Protein AF-A0A2M8G5K2-F1 (afdb_monomer_lite)

Organism: NCBI:txid1975076

Sequence (299 aa):
MSEFIKLIREKIAAITQNEPQFSQSRLPAAAQAGKIITTPSHEKPAFDSLACPACHSPQFVKRGFRQKQQERIQLYQCTACGKTFTQNVLTSGKHYPLEVILDALSLYNLGYSPSQTCSLLKERAEKIKMTLKPATLAKWVKEFEPICRFSRYREFAGRKYTPSEMVVTATLAHRQLFRFRFHRAKCRLIMWEDVRHYRFDPLREFLELVPSECPHQYFSARSGQAEGLRASEAPLTFSRTQMVVRGKQNFANLLCTFVLQSVAERKLRHEALQKFMLYNDSVTIATEVPVYITRDDLL

Secondary structure (DSSP, 8-state):
-HHHHHHHHHHHHHHHTT---------PPPPPP------------S-TT---TTT--S-EEEEEEEEPSS-EEEEEEETTT--EEES-STTTT-SS-HHHHHHHHHHHHTT--HHHHHHHHHHHTTTS-----HHHHHHHHHHHTTT-TTHHHHHHHHTT--TTTSEEEEEEEESEEEEEEEEHHHHHHHHHH-GGGGGGHHHHHHHHHHHHH--GGGTS--TTS-----TTTS---S--TT--------HHHHHHHHHHTT--SGGGHHHHHHHHHHHHSSS--EES------STT--

Radius of gyration: 22.86 Å; chains: 1; bounding box: 59×54×61 Å

Structure (mmCIF, N/CA/C/O backbone):
data_AF-A0A2M8G5K2-F1
#
_entry.id   AF-A0A2M8G5K2-F1
#
loop_
_atom_site.group_PDB
_atom_site.id
_atom_site.type_symbol
_atom_site.label_atom_id
_atom_site.label_alt_id
_atom_site.label_comp_id
_atom_site.label_asym_id
_atom_site.label_entity_id
_atom_site.label_seq_id
_atom_site.pdbx_PDB_ins_code
_atom_site.Cartn_x
_atom_site.Cartn_y
_atom_site.Cartn_z
_atom_site.occupancy
_atom_site.B_iso_or_equiv
_atom_site.auth_seq_id
_atom_site.auth_comp_id
_atom_site.auth_asym_id
_atom_site.auth_atom_id
_atom_site.pdbx_PDB_model_num
ATOM 1 N N . MET A 1 1 ? 29.394 12.189 -3.101 1.00 47.78 1 MET A N 1
ATOM 2 C CA . MET A 1 1 ? 28.411 11.087 -3.273 1.00 47.78 1 MET A CA 1
ATOM 3 C C . MET A 1 1 ? 28.740 9.854 -2.423 1.00 47.78 1 MET A C 1
ATOM 5 O O . MET A 1 1 ? 27.808 9.279 -1.874 1.00 47.78 1 MET A O 1
ATOM 9 N N . SER A 1 2 ? 30.013 9.455 -2.264 1.00 52.56 2 SER A N 1
ATOM 10 C CA . SER A 1 2 ? 30.385 8.242 -1.506 1.00 52.56 2 SER A CA 1
ATOM 11 C C . SER A 1 2 ? 30.175 8.348 0.012 1.00 52.56 2 SER A C 1
ATOM 13 O O . SER A 1 2 ? 29.697 7.388 0.610 1.00 52.56 2 SER A O 1
ATOM 15 N N . GLU A 1 3 ? 30.422 9.507 0.635 1.00 45.41 3 GLU A N 1
ATOM 16 C CA . GLU A 1 3 ? 30.187 9.685 2.082 1.00 45.41 3 GLU A CA 1
ATOM 17 C C . GLU A 1 3 ? 28.707 9.608 2.470 1.00 45.41 3 GLU A C 1
ATOM 19 O O . GLU A 1 3 ? 28.357 9.043 3.502 1.00 45.41 3 GLU A O 1
ATOM 24 N N . PHE A 1 4 ? 27.814 10.096 1.606 1.00 41.72 4 PHE A N 1
ATOM 25 C CA . PHE A 1 4 ? 26.371 10.022 1.837 1.00 41.72 4 PHE A CA 1
ATOM 26 C C . PHE A 1 4 ? 25.851 8.578 1.770 1.00 41.72 4 PHE A C 1
ATOM 28 O O . PHE A 1 4 ? 25.025 8.175 2.584 1.00 41.72 4 PHE A O 1
ATOM 35 N N . ILE A 1 5 ? 26.374 7.774 0.836 1.00 46.81 5 ILE A N 1
ATOM 36 C CA . ILE A 1 5 ? 26.054 6.342 0.722 1.00 46.81 5 ILE A CA 1
ATOM 37 C C . ILE A 1 5 ? 26.605 5.572 1.930 1.00 46.81 5 ILE A C 1
ATOM 39 O O . ILE A 1 5 ? 25.923 4.694 2.459 1.00 46.81 5 ILE A O 1
ATOM 43 N N . LYS A 1 6 ? 27.803 5.929 2.408 1.00 50.72 6 LYS A N 1
ATOM 44 C CA . LYS A 1 6 ? 28.407 5.342 3.610 1.00 50.72 6 LYS A CA 1
ATOM 45 C C . LYS A 1 6 ? 27.563 5.624 4.860 1.00 50.72 6 LYS A C 1
ATOM 47 O O . LYS A 1 6 ? 27.210 4.687 5.570 1.00 50.72 6 LYS A O 1
ATOM 52 N N . LEU A 1 7 ? 27.120 6.870 5.038 1.00 47.88 7 LEU A N 1
ATOM 53 C CA . LEU A 1 7 ? 26.249 7.281 6.144 1.00 47.88 7 LEU A CA 1
ATOM 54 C C . LEU A 1 7 ? 24.882 6.572 6.124 1.00 47.88 7 LEU A C 1
ATOM 56 O O . LEU A 1 7 ? 24.347 6.219 7.174 1.00 47.88 7 LEU A O 1
ATOM 60 N N . ILE A 1 8 ? 24.310 6.341 4.936 1.00 45.41 8 ILE A N 1
ATOM 61 C CA . ILE A 1 8 ? 23.065 5.571 4.785 1.00 45.41 8 ILE A CA 1
ATOM 62 C C . ILE A 1 8 ? 23.282 4.109 5.195 1.00 45.41 8 ILE A C 1
ATOM 64 O O . ILE A 1 8 ? 22.486 3.572 5.963 1.00 45.41 8 ILE A O 1
ATOM 68 N N . ARG A 1 9 ? 24.369 3.476 4.736 1.00 51.94 9 ARG A N 1
ATOM 69 C CA . ARG A 1 9 ? 24.689 2.078 5.068 1.00 51.94 9 ARG A CA 1
ATOM 70 C C . ARG A 1 9 ? 24.932 1.874 6.562 1.00 51.94 9 ARG A C 1
ATOM 72 O O . ARG A 1 9 ? 24.399 0.927 7.131 1.00 51.94 9 ARG A O 1
ATOM 79 N N . GLU A 1 10 ? 25.666 2.780 7.202 1.00 58.03 10 GLU A N 1
ATOM 80 C CA . GLU A 1 10 ? 25.943 2.728 8.644 1.00 58.03 10 GLU A CA 1
ATOM 81 C C . GLU A 1 10 ? 24.658 2.871 9.477 1.00 58.03 10 GLU A C 1
ATOM 83 O O . GLU A 1 10 ? 24.440 2.111 10.422 1.00 58.03 10 GLU A O 1
ATOM 88 N N . LYS A 1 11 ? 23.747 3.772 9.083 1.00 49.00 11 LYS A N 1
ATOM 89 C CA . LYS A 1 11 ? 22.458 3.941 9.772 1.00 49.00 11 LYS A CA 1
ATOM 90 C C . LYS A 1 11 ? 21.491 2.775 9.547 1.00 49.00 11 LYS A C 1
ATOM 92 O O . LYS A 1 11 ? 20.780 2.406 10.477 1.00 49.00 11 LYS A O 1
ATOM 97 N N . ILE A 1 12 ? 21.472 2.167 8.358 1.00 47.25 12 ILE A N 1
ATOM 98 C CA . ILE A 1 12 ? 20.649 0.977 8.074 1.00 47.25 12 ILE A CA 1
ATOM 99 C C . ILE A 1 12 ? 21.160 -0.239 8.865 1.00 47.25 12 ILE A C 1
ATOM 101 O O . ILE A 1 12 ? 20.364 -0.954 9.481 1.00 47.25 12 ILE A O 1
ATOM 105 N N . ALA A 1 13 ? 22.479 -0.443 8.928 1.00 44.84 13 ALA A N 1
ATOM 106 C CA . ALA A 1 13 ? 23.082 -1.544 9.678 1.00 44.84 13 ALA A CA 1
ATOM 107 C C . ALA A 1 13 ? 22.742 -1.484 11.181 1.00 44.84 13 ALA A C 1
ATOM 109 O O . ALA A 1 13 ? 22.356 -2.499 11.760 1.00 44.84 13 ALA A O 1
ATOM 110 N N . ALA A 1 14 ? 22.776 -0.291 11.786 1.00 41.59 14 ALA A N 1
ATOM 111 C CA . ALA A 1 14 ? 22.424 -0.089 13.195 1.00 41.59 14 ALA A CA 1
ATOM 112 C C . ALA A 1 14 ? 20.941 -0.388 13.514 1.00 41.59 14 ALA A C 1
ATOM 114 O O . ALA A 1 14 ? 20.611 -0.805 14.621 1.00 41.59 14 ALA A O 1
ATOM 115 N N . ILE A 1 15 ? 20.035 -0.217 12.545 1.00 44.31 15 ILE A N 1
ATOM 116 C CA . ILE A 1 15 ? 18.594 -0.482 12.715 1.00 44.31 15 ILE A CA 1
ATOM 117 C C . ILE A 1 15 ? 18.277 -1.983 12.606 1.00 44.31 15 ILE A C 1
ATOM 119 O O . ILE A 1 15 ? 17.343 -2.469 13.243 1.00 44.31 15 ILE A O 1
ATOM 123 N N . THR A 1 16 ? 19.064 -2.730 11.830 1.00 39.88 16 THR A N 1
ATOM 124 C CA . THR A 1 16 ? 18.838 -4.164 11.568 1.00 39.88 16 THR A CA 1
ATOM 125 C C . THR A 1 16 ? 19.204 -5.043 12.775 1.00 39.88 16 THR A C 1
ATOM 127 O O . THR A 1 16 ? 18.682 -6.142 12.924 1.00 39.88 16 THR A O 1
ATOM 130 N N . GLN A 1 17 ? 20.046 -4.543 13.686 1.00 35.97 17 GLN A N 1
ATOM 131 C CA . GLN A 1 17 ? 20.472 -5.259 14.899 1.00 35.97 17 GLN A CA 1
ATOM 132 C C . GLN A 1 17 ? 19.432 -5.251 16.038 1.00 35.97 17 GLN A C 1
ATOM 134 O O . GLN A 1 17 ? 19.598 -5.982 17.008 1.00 35.97 17 GLN A O 1
ATOM 139 N N . ASN A 1 18 ? 18.348 -4.474 15.914 1.00 34.78 18 ASN A N 1
ATOM 140 C CA . ASN A 1 18 ? 17.281 -4.355 16.920 1.00 34.78 18 ASN A CA 1
ATOM 141 C C . ASN A 1 18 ? 15.976 -5.077 16.527 1.00 34.78 18 ASN A C 1
ATOM 143 O O . ASN A 1 18 ? 14.912 -4.774 17.070 1.00 34.78 18 ASN A O 1
ATOM 147 N N . GLU A 1 19 ? 16.010 -6.013 15.572 1.00 33.28 19 GLU A N 1
ATOM 148 C CA . GLU A 1 19 ? 14.819 -6.806 15.248 1.00 33.28 19 GLU A CA 1
ATOM 149 C C . GLU A 1 19 ? 14.505 -7.813 16.374 1.00 33.28 19 GLU A C 1
ATOM 151 O O . GLU A 1 19 ? 15.362 -8.626 16.730 1.00 33.28 19 GLU A O 1
ATOM 156 N N . PRO A 1 20 ? 13.289 -7.797 16.956 1.00 31.72 20 PRO A N 1
ATOM 157 C CA . PRO A 1 20 ? 12.912 -8.775 17.965 1.00 31.72 20 PRO A CA 1
ATOM 158 C C . PRO A 1 20 ? 12.836 -10.170 17.337 1.00 31.72 20 PRO A C 1
ATOM 160 O O . PRO A 1 20 ? 12.084 -10.404 16.388 1.00 31.72 20 PRO A O 1
ATOM 163 N N . GLN A 1 21 ? 13.598 -11.113 17.894 1.00 27.69 21 GLN A N 1
ATOM 164 C CA . GLN A 1 21 ? 13.504 -12.528 17.545 1.00 27.69 21 GLN A CA 1
ATOM 165 C C . GLN A 1 21 ? 12.119 -13.057 17.939 1.00 27.69 21 GLN A C 1
ATOM 167 O O . GLN A 1 21 ? 11.814 -13.240 19.117 1.00 27.69 21 GLN A O 1
ATOM 172 N N . PHE A 1 22 ? 11.260 -13.297 16.949 1.00 28.52 22 PHE A N 1
ATOM 173 C CA . PHE A 1 22 ? 9.970 -13.944 17.171 1.00 28.52 22 PHE A CA 1
ATOM 174 C C . PHE A 1 22 ? 10.183 -15.433 17.458 1.00 28.52 22 PHE A C 1
ATOM 176 O O . PHE A 1 22 ? 10.628 -16.189 16.591 1.00 28.52 22 PHE A O 1
ATOM 183 N N . SER A 1 23 ? 9.866 -15.854 18.684 1.00 28.50 23 SER A N 1
ATOM 184 C CA . SER A 1 23 ? 9.963 -17.250 19.099 1.00 28.50 23 SER A CA 1
ATOM 185 C C . SER A 1 23 ? 8.902 -18.099 18.392 1.00 28.50 23 SER A C 1
ATOM 187 O O . SER A 1 23 ? 7.705 -17.805 18.391 1.00 28.50 23 SER A O 1
ATOM 189 N N . GLN A 1 24 ? 9.358 -19.182 17.766 1.00 31.78 24 GLN A N 1
ATOM 190 C CA . GLN A 1 24 ? 8.497 -20.203 17.184 1.00 31.78 24 GLN A CA 1
ATOM 191 C C . GLN A 1 24 ? 7.908 -21.048 18.318 1.00 31.78 24 GLN A C 1
ATOM 193 O O . GLN A 1 24 ? 8.521 -22.014 18.768 1.00 31.78 24 GLN A O 1
ATOM 198 N N . SER A 1 25 ? 6.720 -20.686 18.802 1.00 29.16 25 SER A N 1
ATOM 199 C CA . SER A 1 25 ? 5.929 -21.572 19.658 1.00 29.16 25 SER A CA 1
ATOM 200 C C . SER A 1 25 ? 4.853 -22.289 18.837 1.00 29.16 25 SER A C 1
ATOM 202 O O . SER A 1 25 ? 4.252 -21.744 17.913 1.00 29.16 25 SER A O 1
ATOM 204 N N . ARG A 1 26 ? 4.734 -23.585 19.129 1.00 27.67 26 ARG A N 1
ATOM 205 C CA . ARG A 1 26 ? 4.119 -24.660 18.341 1.00 27.67 26 ARG A CA 1
ATOM 206 C C . ARG A 1 26 ? 2.627 -24.425 18.077 1.00 27.67 26 ARG A C 1
ATOM 208 O O . ARG A 1 26 ? 1.878 -24.148 19.008 1.00 27.67 26 ARG A O 1
ATOM 215 N N . LEU A 1 27 ? 2.190 -24.654 16.837 1.00 28.45 27 LEU A N 1
ATOM 216 C CA . LEU A 1 27 ? 0.778 -24.864 16.494 1.00 28.45 27 LEU A CA 1
ATOM 217 C C . LEU A 1 27 ? 0.521 -26.360 16.226 1.00 28.45 27 LEU A C 1
ATOM 219 O O . LEU A 1 27 ? 1.401 -27.028 15.676 1.00 28.45 27 LEU A O 1
ATOM 223 N N . PRO A 1 28 ? -0.647 -26.897 16.629 1.00 28.44 28 PRO A N 1
ATOM 224 C CA . PRO A 1 28 ? -0.957 -28.320 16.539 1.00 28.44 28 PRO A CA 1
ATOM 225 C C . PRO A 1 28 ? -1.325 -28.768 15.117 1.00 28.44 28 PRO A C 1
ATOM 227 O O . PRO A 1 28 ? -1.731 -27.977 14.265 1.00 28.44 28 PRO A O 1
ATOM 230 N N . ALA A 1 29 ? -1.155 -30.072 14.896 1.00 26.59 29 ALA A N 1
ATOM 231 C CA . ALA A 1 29 ? -1.325 -30.781 13.636 1.00 26.59 29 ALA A CA 1
ATOM 232 C C . ALA A 1 29 ? -2.749 -30.691 13.056 1.00 26.59 29 ALA A C 1
ATOM 234 O O . ALA A 1 29 ? -3.747 -30.721 13.775 1.00 26.59 29 ALA A O 1
ATOM 235 N N . ALA A 1 30 ? -2.812 -30.617 11.725 1.00 27.73 30 ALA A N 1
ATOM 236 C CA . ALA A 1 30 ? -4.033 -30.593 10.933 1.00 27.73 30 ALA A CA 1
ATOM 237 C C . ALA A 1 30 ? -4.822 -31.909 11.058 1.00 27.73 30 ALA A C 1
ATOM 239 O O . ALA A 1 30 ? -4.284 -32.988 10.807 1.00 27.73 30 ALA A O 1
ATOM 240 N N . ALA A 1 31 ? -6.110 -31.801 11.392 1.00 28.31 31 ALA A N 1
ATOM 241 C CA . ALA A 1 31 ? -7.078 -32.890 11.305 1.00 28.31 31 ALA A CA 1
ATOM 242 C C . ALA A 1 31 ? -7.912 -32.781 10.017 1.00 28.31 31 ALA A C 1
ATOM 244 O O . ALA A 1 31 ? -8.106 -31.706 9.452 1.00 28.31 31 ALA A O 1
ATOM 245 N N . GLN A 1 32 ? -8.331 -33.954 9.558 1.00 27.39 32 GLN A N 1
ATOM 246 C CA . GLN A 1 32 ? -8.684 -34.337 8.197 1.00 27.39 32 GLN A CA 1
ATOM 247 C C . GLN A 1 32 ? -10.048 -33.843 7.684 1.00 27.39 32 GLN A C 1
ATOM 249 O O . GLN A 1 32 ? -10.909 -33.369 8.420 1.00 27.39 32 GLN A O 1
ATOM 254 N N . ALA A 1 33 ? -10.196 -34.006 6.368 1.00 34.03 33 ALA A N 1
ATOM 255 C CA . ALA A 1 33 ? -11.331 -33.688 5.517 1.00 34.03 33 ALA A CA 1
ATOM 256 C C . ALA A 1 33 ? -12.692 -34.234 5.992 1.00 34.03 33 ALA A C 1
ATOM 258 O O . ALA A 1 33 ? -12.807 -35.377 6.427 1.00 34.03 33 ALA A O 1
ATOM 259 N N . GLY A 1 34 ? -13.748 -33.441 5.773 1.00 24.09 34 GLY A N 1
ATOM 260 C CA . GLY A 1 34 ? -15.138 -33.847 5.966 1.00 24.09 34 GLY A CA 1
ATOM 261 C C . GLY A 1 34 ? -16.124 -32.961 5.195 1.00 24.09 34 GLY A C 1
ATOM 262 O O . GLY A 1 34 ? -16.220 -31.770 5.456 1.00 24.09 34 GLY A O 1
ATOM 263 N N . LYS A 1 35 ? -16.804 -33.590 4.227 1.00 23.86 35 LYS A N 1
ATOM 264 C CA . LYS A 1 35 ? -18.063 -33.265 3.516 1.00 23.86 35 LYS A CA 1
ATOM 265 C C . LYS A 1 35 ? -18.613 -31.824 3.564 1.00 23.86 35 LYS A C 1
ATOM 267 O O . LYS A 1 35 ? -19.078 -31.335 4.587 1.00 23.86 35 LYS A O 1
ATOM 272 N N . ILE A 1 36 ? -18.709 -31.226 2.373 1.00 27.45 36 ILE A N 1
ATOM 273 C CA . ILE A 1 36 ? -19.437 -29.984 2.087 1.00 27.45 36 ILE A CA 1
ATOM 274 C C . ILE A 1 36 ? -20.945 -30.273 2.141 1.00 27.45 36 ILE A C 1
ATOM 276 O O . ILE A 1 36 ? -21.491 -30.908 1.243 1.00 27.45 36 ILE A O 1
ATOM 280 N N . ILE A 1 37 ? -21.609 -29.798 3.194 1.00 28.30 37 ILE A N 1
ATOM 281 C CA . ILE A 1 37 ? -23.067 -29.660 3.253 1.00 28.30 37 ILE A CA 1
ATOM 282 C C . ILE A 1 37 ? -23.379 -28.203 2.907 1.00 28.30 37 ILE A C 1
ATOM 284 O O . ILE A 1 37 ? -22.960 -27.283 3.608 1.00 28.30 37 ILE A O 1
ATOM 288 N N . THR A 1 38 ? -24.079 -27.984 1.798 1.00 36.84 38 THR A N 1
ATOM 289 C CA . THR A 1 38 ? -24.576 -26.671 1.381 1.00 36.84 38 THR A CA 1
ATOM 290 C C . THR A 1 38 ? -25.844 -26.320 2.156 1.00 36.84 38 THR A C 1
ATOM 292 O O . THR A 1 38 ? -26.887 -26.933 1.944 1.00 36.84 38 THR A O 1
ATOM 295 N N . THR A 1 39 ? -25.765 -25.314 3.025 1.00 26.36 39 THR A N 1
ATOM 296 C CA . THR A 1 39 ? -26.916 -24.631 3.644 1.00 26.36 39 THR A CA 1
ATOM 297 C C . THR A 1 39 ? -26.896 -23.134 3.294 1.00 26.36 39 THR A C 1
ATOM 299 O O . THR A 1 39 ? -25.864 -22.621 2.847 1.00 26.36 39 THR A O 1
ATOM 302 N N . PRO A 1 40 ? -28.057 -22.452 3.362 1.00 30.17 40 PRO A N 1
ATOM 303 C CA . PRO A 1 40 ? -28.398 -21.348 2.474 1.00 30.17 40 PRO A CA 1
ATOM 304 C C . PRO A 1 40 ? -27.723 -20.029 2.861 1.00 30.17 40 PRO A C 1
ATOM 306 O O . PRO A 1 40 ? -27.148 -19.871 3.936 1.00 30.17 40 PRO A O 1
ATOM 309 N N . SER A 1 41 ? -27.791 -19.087 1.922 1.00 37.81 41 SER A N 1
ATOM 310 C CA . SER A 1 41 ? -27.160 -17.768 1.888 1.00 37.81 41 SER A CA 1
ATOM 311 C C . SER A 1 41 ? -27.338 -16.929 3.161 1.00 37.81 41 SER A C 1
ATOM 313 O O . SER A 1 41 ? -28.169 -16.026 3.225 1.00 37.81 41 SER A O 1
ATOM 315 N N . HIS A 1 42 ? -26.488 -17.163 4.156 1.00 37.75 42 HIS A N 1
ATOM 316 C CA . HIS A 1 42 ? -26.133 -16.151 5.140 1.00 37.75 42 HIS A CA 1
ATOM 317 C C . HIS A 1 42 ? -25.013 -15.294 4.555 1.00 37.75 42 HIS A C 1
ATOM 319 O O . HIS A 1 42 ? -23.983 -15.824 4.134 1.00 37.75 42 HIS A O 1
ATOM 325 N N . GLU A 1 43 ? -25.209 -13.973 4.518 1.00 42.12 43 GLU A N 1
ATOM 326 C CA . GLU A 1 43 ? -24.159 -13.002 4.206 1.00 42.12 43 GLU A CA 1
ATOM 327 C C . GLU A 1 43 ? -22.908 -13.336 5.023 1.00 42.12 43 GLU A C 1
ATOM 329 O O . GLU A 1 43 ? -22.856 -13.137 6.244 1.00 42.12 43 GLU A O 1
ATOM 334 N N . LYS A 1 44 ? -21.916 -13.925 4.346 1.00 40.81 44 LYS A N 1
ATOM 335 C CA . LYS A 1 44 ? -20.705 -14.408 4.997 1.00 40.81 44 LYS A CA 1
ATOM 336 C C . LYS A 1 44 ? -20.025 -13.218 5.678 1.00 40.81 44 LYS A C 1
ATOM 338 O O . LYS A 1 44 ? -19.840 -12.185 5.022 1.00 40.81 44 LYS A O 1
ATOM 343 N N . PRO A 1 45 ? -19.626 -13.338 6.959 1.00 44.41 45 PRO A N 1
ATOM 344 C CA . PRO A 1 45 ? -18.939 -12.263 7.660 1.00 44.41 45 PRO A CA 1
ATOM 345 C C . PRO A 1 45 ? -17.733 -11.798 6.849 1.00 44.41 45 PRO A C 1
ATOM 347 O O . PRO A 1 45 ? -17.150 -12.567 6.087 1.00 44.41 45 PRO A O 1
ATOM 350 N N . ALA A 1 46 ? -17.368 -10.523 6.989 1.00 50.72 46 ALA A N 1
ATOM 351 C CA . ALA A 1 46 ? -16.242 -9.954 6.268 1.00 50.72 46 ALA A CA 1
ATOM 352 C C . ALA A 1 46 ? -15.000 -10.873 6.385 1.00 50.72 46 ALA A C 1
ATOM 354 O O . ALA A 1 46 ? -14.464 -11.308 5.370 1.00 50.72 46 ALA A O 1
ATOM 355 N N . PHE A 1 47 ? -14.614 -11.292 7.582 1.00 56.06 47 PHE A N 1
ATOM 356 C CA . PHE A 1 47 ? -13.534 -12.262 7.760 1.00 56.06 47 PHE A CA 1
ATOM 357 C C . PHE A 1 47 ? -14.013 -13.709 7.584 1.00 56.06 47 PHE A C 1
ATOM 359 O O . PHE A 1 47 ? -14.850 -14.168 8.357 1.00 56.06 47 PHE A O 1
ATOM 366 N N . ASP A 1 48 ? -13.405 -14.449 6.650 1.00 57.94 48 ASP A N 1
ATOM 367 C CA . ASP A 1 48 ? -13.597 -15.905 6.517 1.00 57.94 48 ASP A CA 1
ATOM 368 C C . ASP A 1 48 ? -12.945 -16.690 7.689 1.00 57.94 48 ASP A C 1
ATOM 370 O O . ASP A 1 48 ? -13.125 -17.897 7.804 1.00 57.94 48 ASP A O 1
ATOM 374 N N . SER A 1 49 ? -12.223 -16.003 8.590 1.00 67.75 49 SER A N 1
ATOM 375 C CA . SER A 1 49 ? -11.460 -16.579 9.716 1.00 67.75 49 SER A CA 1
ATOM 376 C C . SER A 1 49 ? -11.785 -15.950 11.081 1.00 67.75 49 SER A C 1
ATOM 378 O O . SER A 1 49 ? -10.947 -15.971 11.982 1.00 67.75 49 SER A O 1
ATOM 380 N N . LEU A 1 50 ? -12.950 -15.311 11.244 1.00 76.62 50 LEU A N 1
ATOM 381 C CA . LEU A 1 50 ? -13.293 -14.677 12.522 1.00 76.62 50 LEU A CA 1
ATOM 382 C C . LEU A 1 50 ? -13.405 -15.744 13.622 1.00 76.62 50 LEU A C 1
ATOM 384 O O . LEU A 1 50 ? -14.184 -16.681 13.497 1.00 76.62 50 LEU A O 1
ATOM 388 N N . ALA A 1 51 ? -12.647 -15.585 14.703 1.00 83.12 51 ALA A N 1
ATOM 389 C CA . ALA A 1 51 ? -12.667 -16.482 15.853 1.00 83.12 51 ALA A CA 1
ATOM 390 C C . ALA A 1 51 ? -12.651 -15.677 17.155 1.00 83.12 51 ALA A C 1
ATOM 392 O O . ALA A 1 51 ? -12.225 -14.520 17.183 1.00 83.1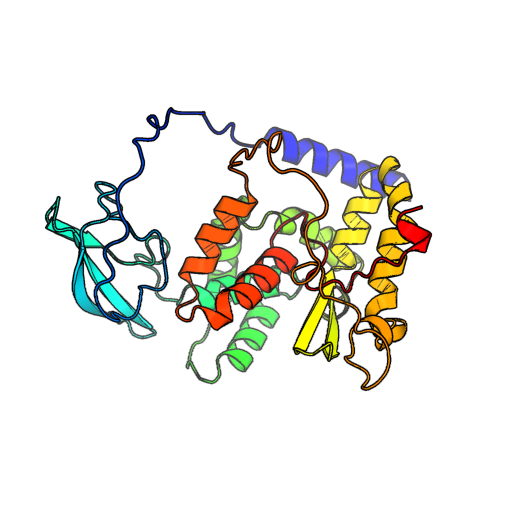2 51 ALA A O 1
ATOM 393 N N . CYS A 1 52 ? -13.114 -16.287 18.245 1.00 84.62 52 CYS A N 1
ATOM 394 C CA . CYS A 1 52 ? -13.097 -15.646 19.553 1.00 84.62 52 CYS A CA 1
ATOM 395 C C . CYS A 1 52 ? -11.650 -15.341 19.992 1.00 84.62 52 CYS A C 1
ATOM 397 O O . CYS A 1 52 ? -10.868 -16.278 20.137 1.00 84.62 52 CYS A O 1
ATOM 399 N N . PRO A 1 53 ? -11.286 -14.088 20.320 1.00 83.50 53 PRO A N 1
ATOM 400 C CA . PRO A 1 53 ? -9.925 -13.750 20.746 1.00 83.50 53 PRO A CA 1
ATOM 401 C C . PRO A 1 53 ? -9.488 -14.421 22.054 1.00 83.50 53 PRO A C 1
ATOM 403 O O . PRO A 1 53 ? -8.301 -14.505 22.331 1.00 83.50 53 PRO A O 1
ATOM 406 N N . ALA A 1 54 ? -10.444 -14.861 22.877 1.00 84.69 54 ALA A N 1
ATOM 407 C CA . ALA A 1 54 ? -10.160 -15.417 24.196 1.00 84.69 54 ALA A CA 1
ATOM 408 C C . ALA A 1 54 ? -9.995 -16.944 24.212 1.00 84.69 54 ALA A C 1
ATOM 410 O O . ALA A 1 54 ? -9.373 -17.465 25.128 1.00 84.69 54 ALA A O 1
ATOM 411 N N . CYS A 1 55 ? -10.607 -17.661 23.266 1.00 87.88 55 CYS A N 1
ATOM 412 C CA . CYS A 1 55 ? -10.583 -19.131 23.233 1.00 87.88 55 CYS A CA 1
ATOM 413 C C . CYS A 1 55 ? -10.361 -19.715 21.832 1.00 87.88 55 CYS A C 1
ATOM 415 O O . CYS A 1 55 ? -10.405 -20.927 21.663 1.00 87.88 55 CYS A O 1
ATOM 417 N N . HIS A 1 56 ? -10.184 -18.863 20.820 1.00 86.00 56 HIS A N 1
ATOM 418 C CA . HIS A 1 56 ? -10.001 -19.214 19.409 1.00 86.00 56 HIS A CA 1
ATOM 419 C C . HIS A 1 56 ? -11.122 -20.060 18.784 1.00 86.00 56 HIS A C 1
ATOM 421 O O . HIS A 1 56 ? -10.990 -20.508 17.648 1.00 86.00 56 HIS A O 1
ATOM 427 N N . SER A 1 57 ? -12.255 -20.229 19.475 1.00 86.44 57 SER A N 1
ATOM 428 C CA . SER A 1 57 ? -13.409 -20.932 18.921 1.00 86.44 57 SER A CA 1
ATOM 429 C C . SER A 1 57 ? -13.997 -20.163 17.728 1.00 86.44 57 SER A C 1
ATOM 431 O O . SER A 1 57 ? -14.228 -18.950 17.841 1.00 86.44 57 SER A O 1
ATOM 433 N N . PRO A 1 58 ? -14.294 -20.847 16.608 1.00 87.31 58 PRO A N 1
ATOM 434 C CA . PRO A 1 58 ? -15.012 -20.269 15.475 1.00 87.31 58 PRO A CA 1
ATOM 435 C C . PRO A 1 58 ? -16.521 -20.153 15.739 1.00 87.31 58 PRO A C 1
ATOM 437 O O . PRO A 1 58 ? -17.255 -19.643 14.898 1.00 87.31 58 PRO A O 1
ATOM 440 N N . GLN A 1 59 ? -17.008 -20.633 16.889 1.00 88.94 59 GLN A N 1
ATOM 441 C CA . GLN A 1 59 ? -18.429 -20.634 17.216 1.00 88.94 59 GLN A CA 1
ATOM 442 C C . GLN A 1 59 ? -18.828 -19.333 17.925 1.00 88.94 59 GLN A C 1
ATOM 444 O O . GLN A 1 59 ? -18.399 -19.042 19.051 1.00 88.94 59 GLN A O 1
ATOM 449 N N . PHE A 1 60 ? -19.649 -18.527 17.253 1.00 90.31 60 PHE A N 1
ATOM 450 C CA . PHE A 1 60 ? -20.143 -17.254 17.767 1.00 90.31 60 PHE A CA 1
ATOM 451 C C . PHE A 1 60 ? -21.484 -16.858 17.139 1.00 90.31 60 PHE A C 1
ATOM 453 O O . PHE A 1 60 ? -21.837 -17.297 16.047 1.00 90.31 60 PHE A O 1
ATOM 460 N N . VAL A 1 61 ? -22.201 -15.963 17.816 1.00 90.81 61 VAL A N 1
ATOM 461 C CA . VAL A 1 61 ? -23.456 -15.356 17.350 1.00 90.81 61 VAL A CA 1
ATOM 462 C C . VAL A 1 61 ? -23.350 -13.830 17.337 1.00 90.81 61 VAL A C 1
ATOM 464 O O . VAL A 1 61 ? -22.599 -13.237 18.116 1.00 90.81 61 VAL A O 1
ATOM 467 N N . LYS A 1 62 ? -24.094 -13.165 16.445 1.00 90.00 62 LYS A N 1
ATOM 468 C CA . LYS A 1 62 ? -24.210 -11.697 16.439 1.00 90.00 62 LYS A CA 1
ATOM 469 C C . LYS A 1 62 ? -25.052 -11.268 17.647 1.00 90.00 62 LYS A C 1
ATOM 471 O O . LYS A 1 62 ? -26.208 -11.658 17.746 1.00 90.00 62 LYS A O 1
ATOM 476 N N . ARG A 1 63 ? -24.482 -10.466 18.556 1.00 88.19 63 ARG A N 1
ATOM 477 C CA . ARG A 1 63 ? -25.148 -10.032 19.806 1.00 88.19 63 ARG A CA 1
ATOM 478 C C . ARG A 1 63 ? -25.828 -8.661 19.690 1.00 88.19 63 ARG A C 1
ATOM 480 O O . ARG A 1 63 ? -26.681 -8.329 20.500 1.00 88.19 63 ARG A O 1
ATOM 487 N N . GLY A 1 64 ? -25.440 -7.855 18.701 1.00 88.44 64 GLY A N 1
ATOM 488 C CA . GLY A 1 64 ? -25.965 -6.503 18.491 1.00 88.44 64 GLY A CA 1
ATOM 489 C C . GLY A 1 64 ? -24.877 -5.530 18.052 1.00 88.44 64 GLY A C 1
ATOM 490 O O . GLY A 1 64 ? -23.853 -5.943 17.510 1.00 88.44 64 GLY A O 1
ATOM 491 N N . PHE A 1 65 ? -25.077 -4.237 18.297 1.00 86.06 65 PHE A N 1
ATOM 492 C CA . PHE A 1 65 ? -24.144 -3.193 17.878 1.00 86.06 65 PHE A CA 1
ATOM 493 C C . PHE A 1 65 ? -23.760 -2.277 19.036 1.00 86.06 65 PHE A C 1
ATOM 495 O O . PHE A 1 65 ? -24.593 -1.930 19.867 1.00 86.06 65 PHE A O 1
ATOM 502 N N . ARG A 1 66 ? -22.502 -1.833 19.045 1.00 84.50 66 ARG A N 1
ATOM 503 C CA . ARG A 1 66 ? -22.038 -0.705 19.853 1.00 84.50 66 ARG A CA 1
ATOM 504 C C . ARG A 1 66 ? -22.004 0.535 18.968 1.00 84.50 66 ARG A C 1
ATOM 506 O O . ARG A 1 66 ? -21.300 0.537 17.959 1.00 84.50 66 ARG A O 1
ATOM 513 N N . GLN A 1 67 ? -22.724 1.583 19.351 1.00 81.69 67 GLN A N 1
ATOM 514 C CA . GLN A 1 67 ? -22.559 2.893 18.725 1.00 81.69 67 GLN A CA 1
ATOM 515 C C . GLN A 1 67 ? -21.396 3.641 19.381 1.00 81.69 67 GLN A C 1
ATOM 517 O O . GLN A 1 67 ? -21.362 3.812 20.598 1.00 81.69 67 GLN A O 1
ATOM 522 N N . LYS A 1 68 ? -20.431 4.070 18.570 1.00 77.75 68 LYS A N 1
ATOM 523 C CA . LYS A 1 68 ? -19.498 5.148 18.902 1.00 77.75 68 LYS A CA 1
ATOM 524 C C . LYS A 1 68 ? -19.960 6.419 18.190 1.00 77.75 68 LYS A C 1
ATOM 526 O O . LYS A 1 68 ? -20.743 6.350 17.248 1.00 77.75 68 LYS A O 1
ATOM 531 N N . GLN A 1 69 ? -19.405 7.566 18.583 1.00 73.31 69 GLN A N 1
ATOM 532 C CA . GLN A 1 69 ? -19.666 8.841 17.901 1.00 73.31 69 GLN A CA 1
ATOM 533 C C . GLN A 1 69 ? -19.365 8.797 16.391 1.00 73.31 69 GLN A C 1
ATOM 535 O O . GLN A 1 69 ? -19.971 9.548 15.638 1.00 73.31 69 GLN A O 1
ATOM 540 N N . GLN A 1 70 ? -18.426 7.947 15.960 1.00 72.25 70 GLN A N 1
ATOM 541 C CA . GLN A 1 70 ? -17.873 7.959 14.599 1.00 72.25 70 GLN A CA 1
ATOM 542 C C . GLN A 1 70 ? -18.023 6.630 13.847 1.00 72.25 70 GLN A C 1
ATOM 544 O O . GLN A 1 70 ? -17.749 6.572 12.655 1.00 72.25 70 GLN A O 1
ATOM 549 N N . GLU A 1 71 ? -18.439 5.554 14.518 1.00 75.31 71 GLU A N 1
ATOM 550 C CA . GLU A 1 71 ? -18.618 4.244 13.886 1.00 75.31 71 GLU A CA 1
ATOM 551 C C . GLU A 1 71 ? -19.652 3.398 14.637 1.00 75.31 71 GLU A C 1
ATOM 553 O O . GLU A 1 71 ? -19.829 3.513 15.853 1.00 75.31 71 GLU A O 1
ATOM 558 N N . ARG A 1 72 ? -20.319 2.498 13.912 1.00 79.62 72 ARG A N 1
ATOM 559 C CA . ARG A 1 72 ? -21.197 1.474 14.483 1.00 79.62 72 ARG A CA 1
ATOM 560 C C . ARG A 1 72 ? -20.495 0.125 14.384 1.00 79.62 72 ARG A C 1
ATOM 562 O O . ARG A 1 72 ? -20.269 -0.381 13.292 1.00 79.62 72 ARG A O 1
ATOM 569 N N . ILE A 1 73 ? -20.175 -0.469 15.529 1.00 82.19 73 ILE A N 1
ATOM 570 C CA . ILE A 1 73 ? -19.382 -1.700 15.600 1.00 82.19 73 ILE A CA 1
ATOM 571 C C . ILE A 1 73 ? -20.294 -2.887 15.881 1.00 82.19 73 ILE A C 1
ATOM 573 O O . ILE A 1 73 ? -21.054 -2.875 16.849 1.00 82.19 73 ILE A O 1
ATOM 577 N N . GLN A 1 74 ? -20.189 -3.937 15.070 1.00 86.31 74 GLN A N 1
ATOM 578 C CA . GLN A 1 74 ? -20.860 -5.211 15.320 1.00 86.31 74 GLN A CA 1
ATOM 579 C C . GLN A 1 74 ? -20.220 -5.941 16.513 1.00 86.31 74 GLN A C 1
ATOM 581 O O . GLN A 1 74 ? -19.008 -6.169 16.543 1.00 86.31 74 GLN A O 1
ATOM 586 N N . LEU A 1 75 ? -21.051 -6.345 17.476 1.00 88.50 75 LEU A N 1
ATOM 587 C CA . LEU A 1 75 ? -20.673 -7.188 18.608 1.00 88.50 75 LEU A CA 1
ATOM 588 C C . LEU A 1 75 ? -20.986 -8.657 18.307 1.00 88.50 75 LEU A C 1
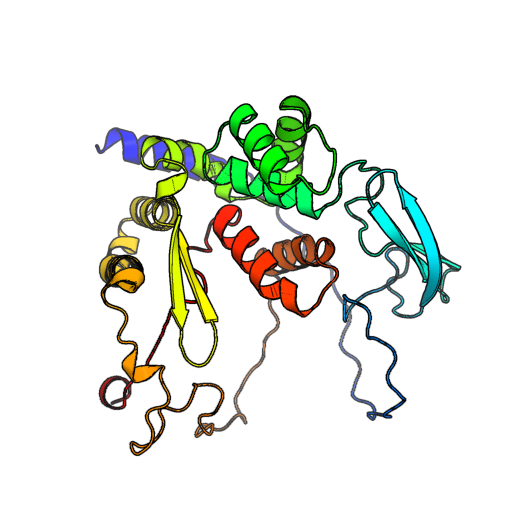ATOM 590 O O . LEU A 1 75 ? -22.054 -8.984 17.774 1.00 88.50 75 LEU A O 1
ATOM 594 N N . TYR A 1 76 ? -20.073 -9.531 18.717 1.00 89.56 76 TYR A N 1
ATOM 595 C CA . TYR A 1 76 ? -20.188 -10.981 18.629 1.00 89.56 76 TYR A CA 1
ATOM 596 C C . TYR A 1 76 ? -20.078 -11.592 20.018 1.00 89.56 76 TYR A C 1
ATOM 598 O O . TYR A 1 76 ? -19.295 -11.121 20.838 1.00 89.56 76 TYR A O 1
ATOM 606 N N . GLN A 1 77 ? -20.834 -12.648 20.285 1.00 92.38 77 GLN A N 1
ATOM 607 C CA . GLN A 1 77 ? -20.707 -13.442 21.500 1.00 92.38 77 GLN A CA 1
ATOM 608 C C . GLN A 1 77 ? -20.229 -14.836 21.134 1.00 92.38 77 GLN A C 1
ATOM 610 O O . GLN A 1 77 ? -20.845 -15.501 20.306 1.00 92.38 77 GLN A O 1
ATOM 615 N N . CYS A 1 78 ? -19.127 -15.273 21.735 1.00 93.00 78 CYS A N 1
ATOM 616 C CA . CYS A 1 78 ? -18.660 -16.640 21.573 1.00 93.00 78 CYS A CA 1
ATOM 617 C C . CYS A 1 78 ? -19.587 -17.592 22.329 1.00 93.00 78 CYS A C 1
ATOM 619 O O . CYS A 1 78 ? -19.864 -17.371 23.506 1.00 93.00 78 CYS A O 1
ATOM 621 N N . THR A 1 79 ? -20.033 -18.658 21.671 1.00 93.56 79 THR A N 1
ATOM 622 C CA . THR A 1 79 ? -20.892 -19.676 22.292 1.00 93.56 79 THR A CA 1
ATOM 623 C C . THR A 1 79 ? -20.096 -20.664 23.142 1.00 93.56 79 THR A C 1
ATOM 625 O O . THR A 1 79 ? -20.648 -21.228 24.075 1.00 93.56 79 THR A O 1
ATOM 628 N N . ALA A 1 80 ? -18.796 -20.833 22.873 1.00 92.12 80 ALA A N 1
ATOM 629 C CA . ALA A 1 80 ? -17.937 -21.746 23.629 1.00 92.12 80 ALA A CA 1
ATOM 630 C C . ALA A 1 80 ? -17.502 -21.181 24.993 1.00 92.12 80 ALA A C 1
ATOM 632 O O . ALA A 1 80 ? -17.469 -21.910 25.975 1.00 92.12 80 ALA A O 1
ATOM 633 N N . CYS A 1 81 ? -17.164 -19.887 25.073 1.00 93.06 81 CYS A N 1
ATOM 634 C CA . CYS A 1 81 ? -16.686 -19.266 26.319 1.00 93.06 81 CYS A CA 1
ATOM 635 C C . CYS A 1 81 ? -17.589 -18.145 26.857 1.00 93.06 81 CYS A C 1
ATOM 637 O O . CYS A 1 81 ? -17.241 -17.495 27.840 1.00 93.06 81 CYS A O 1
ATOM 639 N N . GLY A 1 82 ? -18.702 -17.840 26.182 1.00 90.50 82 GLY A N 1
ATOM 640 C CA . GLY A 1 82 ? -19.663 -16.802 26.574 1.00 90.50 82 GLY A CA 1
ATOM 641 C C . GLY A 1 82 ? -19.179 -15.352 26.417 1.00 90.50 82 GLY A C 1
ATOM 642 O O . GLY A 1 82 ? -19.989 -14.423 26.504 1.00 90.50 82 GLY A O 1
ATOM 643 N N . LYS A 1 83 ? -17.882 -15.121 26.164 1.00 90.12 83 LYS A N 1
ATOM 644 C CA . LYS A 1 83 ? -17.290 -13.776 26.075 1.00 90.12 83 LYS A CA 1
ATOM 645 C C . LYS A 1 83 ? -17.740 -13.034 24.817 1.00 90.12 83 LYS A C 1
ATOM 647 O O . LYS A 1 83 ? -17.898 -13.610 23.742 1.00 90.12 83 LYS A O 1
ATOM 652 N N . THR A 1 84 ? -17.911 -11.720 24.956 1.00 89.12 84 THR A N 1
ATOM 653 C CA . THR A 1 84 ? -18.248 -10.819 23.844 1.00 89.12 84 THR A CA 1
ATOM 654 C C . THR A 1 84 ? -16.990 -10.195 23.262 1.00 89.12 84 THR A C 1
ATOM 656 O O . THR A 1 84 ? -16.101 -9.786 24.004 1.00 89.12 84 THR A O 1
ATOM 659 N N . PHE A 1 85 ? -16.919 -10.112 21.940 1.00 86.19 85 PHE A N 1
ATOM 660 C CA . PHE A 1 85 ? -15.792 -9.552 21.211 1.00 86.19 85 PHE A CA 1
ATOM 661 C C . PHE A 1 85 ? -16.257 -8.771 19.976 1.00 86.19 85 PHE A C 1
ATOM 663 O O . PHE A 1 85 ? -17.409 -8.855 19.546 1.00 86.19 85 PHE A O 1
ATOM 670 N N . THR A 1 86 ? -15.347 -7.982 19.418 1.00 81.56 86 THR A N 1
ATOM 671 C CA . THR A 1 86 ? -15.523 -7.226 18.174 1.00 81.56 86 THR A CA 1
ATOM 672 C C . THR A 1 86 ? -14.576 -7.760 17.109 1.00 81.56 86 THR A C 1
ATOM 674 O O . THR A 1 86 ? -13.549 -8.351 17.433 1.00 81.56 86 THR A O 1
ATOM 677 N N . GLN A 1 87 ? -14.893 -7.515 15.836 1.00 72.06 87 GLN A N 1
ATOM 678 C CA . GLN A 1 87 ? -13.977 -7.814 14.725 1.00 72.06 87 GLN A CA 1
ATOM 679 C C . GLN A 1 87 ? -12.649 -7.057 14.849 1.00 72.06 87 GLN A C 1
ATOM 681 O O . GLN A 1 87 ? -11.587 -7.619 14.604 1.00 72.06 87 GLN A O 1
ATOM 686 N N . ASN A 1 88 ? -12.710 -5.801 15.296 1.00 67.56 88 ASN A N 1
ATOM 687 C CA . ASN A 1 88 ? -11.543 -4.932 15.373 1.00 67.56 88 ASN A CA 1
ATOM 688 C C . ASN A 1 88 ? -10.998 -4.939 16.799 1.00 67.56 88 ASN A C 1
ATOM 690 O O . ASN A 1 88 ? -11.356 -4.099 17.623 1.00 67.56 88 ASN A O 1
ATOM 694 N N . VAL A 1 89 ? -10.159 -5.927 17.112 1.00 62.69 89 VAL A N 1
ATOM 695 C CA . VAL A 1 89 ? -9.506 -6.026 18.430 1.00 62.69 89 VAL A CA 1
ATOM 696 C C . VAL A 1 89 ? -8.553 -4.839 18.644 1.00 62.69 89 VAL A C 1
ATOM 698 O O . VAL A 1 89 ? -8.474 -4.299 19.744 1.00 62.69 89 VAL A O 1
ATOM 701 N N . LEU A 1 90 ? -7.907 -4.359 17.574 1.00 61.66 90 LEU A N 1
ATOM 702 C CA . LEU A 1 90 ? -6.896 -3.293 17.612 1.00 61.66 90 LEU A CA 1
ATOM 703 C C . LEU A 1 90 ? -7.467 -1.868 17.735 1.00 61.66 90 LEU A C 1
ATOM 705 O O . LEU A 1 90 ? -6.733 -0.941 18.084 1.00 61.66 90 LEU A O 1
ATOM 709 N N . THR A 1 91 ? -8.764 -1.667 17.475 1.00 61.47 91 THR A N 1
ATOM 710 C CA . THR A 1 91 ? -9.448 -0.380 17.725 1.00 61.47 91 THR A CA 1
ATOM 711 C C . THR A 1 91 ? -10.224 -0.352 19.036 1.00 61.47 91 THR A C 1
ATOM 713 O O . THR A 1 91 ? -10.938 0.621 19.319 1.00 61.47 91 THR A O 1
ATOM 716 N N . SER A 1 92 ? -10.093 -1.392 19.865 1.00 59.84 92 SER A N 1
ATOM 717 C CA . SER A 1 92 ? -10.651 -1.378 21.212 1.00 59.84 92 SER A CA 1
ATOM 718 C C . SER A 1 92 ? -10.068 -0.191 21.989 1.00 59.84 92 SER A C 1
ATOM 720 O O . SER A 1 92 ? -8.855 -0.039 22.093 1.00 59.84 92 SER A O 1
ATOM 722 N N . GLY A 1 93 ? -10.935 0.707 22.462 1.00 65.94 93 GLY A N 1
ATOM 723 C CA . GLY A 1 93 ? -10.533 1.930 23.169 1.00 65.94 93 GLY A CA 1
ATOM 724 C C . GLY A 1 93 ? -10.118 3.120 22.290 1.00 65.94 93 GLY A C 1
ATOM 725 O O . GLY A 1 93 ? -9.854 4.193 22.828 1.00 65.94 93 GLY A O 1
ATOM 726 N N . LYS A 1 94 ? -10.097 2.994 20.954 1.00 74.94 94 LYS A N 1
ATOM 727 C CA . LYS A 1 94 ? -9.795 4.120 20.049 1.00 74.94 94 LYS A CA 1
ATOM 728 C C . LYS A 1 94 ? -11.064 4.874 19.648 1.00 74.94 94 LYS A C 1
ATOM 730 O O . LYS A 1 94 ? -12.096 4.260 19.365 1.00 74.94 94 LYS A O 1
ATOM 735 N N . HIS A 1 95 ? -10.972 6.206 19.635 1.00 76.88 95 HIS A N 1
ATOM 736 C CA . HIS A 1 95 ? -12.061 7.101 19.215 1.00 76.88 95 HIS A CA 1
ATOM 737 C C . HIS A 1 95 ? -12.230 7.112 17.690 1.00 76.88 95 HIS A C 1
ATOM 739 O O . HIS A 1 95 ? -13.355 7.036 17.214 1.00 76.88 95 HIS A O 1
ATOM 745 N N . TYR A 1 96 ? -11.108 7.091 16.963 1.00 83.06 96 TYR A N 1
ATOM 746 C CA . TYR A 1 96 ? -11.049 7.166 15.503 1.00 83.06 96 TYR A CA 1
ATOM 747 C C . TYR A 1 96 ? -11.251 5.789 14.841 1.00 83.06 96 TYR A C 1
ATOM 749 O O . TYR A 1 96 ? -10.679 4.805 15.333 1.00 83.06 96 TYR A O 1
ATOM 757 N N . PRO A 1 97 ? -11.985 5.708 13.711 1.00 85.25 97 PRO A N 1
ATOM 758 C CA . PRO A 1 97 ? -12.084 4.493 12.904 1.00 85.25 97 PRO A CA 1
ATOM 759 C C . PRO A 1 97 ? -10.715 4.035 12.390 1.00 85.25 97 PRO A C 1
ATOM 761 O O . PRO A 1 97 ? -9.849 4.862 12.092 1.00 85.25 97 PRO A O 1
ATOM 764 N N . LEU A 1 98 ? -10.523 2.719 12.234 1.00 86.81 98 LEU A N 1
ATOM 765 C CA . LEU A 1 98 ? -9.235 2.173 11.779 1.00 86.81 98 LEU A CA 1
ATOM 766 C C . LEU A 1 98 ? -8.846 2.707 10.399 1.00 86.81 98 LEU A C 1
ATOM 768 O O . LEU A 1 98 ? -7.698 3.075 10.198 1.00 86.81 98 LEU A O 1
ATOM 772 N N . GLU A 1 99 ? -9.805 2.790 9.479 1.00 86.94 99 GLU A N 1
ATOM 773 C CA . GLU A 1 99 ? -9.590 3.281 8.114 1.00 86.94 99 GLU A CA 1
ATOM 774 C C . GLU A 1 99 ? -8.933 4.670 8.098 1.00 86.94 99 GLU A C 1
ATOM 776 O O . GLU A 1 99 ? -7.931 4.871 7.415 1.00 86.94 99 GLU A O 1
ATOM 781 N N . VAL A 1 100 ? -9.415 5.590 8.942 1.00 89.31 100 VAL A N 1
ATOM 782 C CA . VAL A 1 100 ? -8.857 6.945 9.079 1.00 89.31 100 VAL A CA 1
ATOM 783 C C . VAL A 1 100 ? -7.415 6.900 9.584 1.00 89.31 100 VAL A C 1
ATOM 785 O O . VAL A 1 100 ? -6.565 7.642 9.095 1.00 89.31 100 VAL A O 1
ATOM 788 N N . ILE A 1 101 ? -7.120 6.022 10.545 1.00 91.50 101 ILE A N 1
ATOM 789 C CA . ILE A 1 101 ? -5.760 5.839 11.065 1.00 91.50 101 ILE A CA 1
ATOM 790 C C . ILE A 1 101 ? -4.835 5.331 9.950 1.00 91.50 101 ILE A C 1
ATOM 792 O O . ILE A 1 101 ? -3.745 5.873 9.771 1.00 91.50 101 ILE A O 1
ATOM 796 N N . LEU A 1 102 ? -5.263 4.326 9.177 1.00 93.12 102 LEU A N 1
ATOM 797 C CA . LEU A 1 102 ? -4.461 3.747 8.094 1.00 93.12 102 LEU A CA 1
ATOM 798 C C . LEU A 1 102 ? -4.182 4.756 6.975 1.00 93.12 102 LEU A C 1
ATOM 800 O O . LEU A 1 102 ? -3.054 4.829 6.477 1.00 93.12 102 LEU A O 1
ATOM 804 N N . ASP A 1 103 ? -5.180 5.554 6.599 1.00 93.12 103 ASP A N 1
ATOM 805 C CA . ASP A 1 103 ? -5.019 6.613 5.603 1.00 93.12 103 ASP A CA 1
ATOM 806 C C . ASP A 1 103 ? -4.095 7.729 6.106 1.00 93.12 103 ASP A C 1
ATOM 808 O O . ASP A 1 103 ? -3.273 8.239 5.340 1.00 93.12 103 ASP A O 1
ATOM 812 N N . ALA A 1 104 ? -4.160 8.067 7.396 1.00 94.25 104 ALA A N 1
ATOM 813 C CA . ALA A 1 104 ? -3.273 9.050 8.007 1.00 94.25 104 ALA A CA 1
ATOM 814 C C . ALA A 1 104 ? -1.809 8.598 8.004 1.00 94.25 104 ALA A C 1
ATOM 816 O O . ALA A 1 104 ? -0.928 9.361 7.606 1.00 94.25 104 ALA A O 1
ATOM 817 N N . LEU A 1 105 ? -1.552 7.346 8.397 1.00 95.62 105 LEU A N 1
ATOM 818 C CA . LEU A 1 105 ? -0.215 6.746 8.354 1.00 95.62 105 LEU A CA 1
ATOM 819 C C . LEU A 1 105 ? 0.332 6.720 6.924 1.00 95.62 105 LEU A C 1
ATOM 821 O O . LEU A 1 105 ? 1.475 7.102 6.689 1.00 95.62 105 LEU A O 1
ATOM 825 N N . SER A 1 106 ? -0.515 6.339 5.971 1.00 96.12 106 SER A N 1
ATOM 826 C CA . SER A 1 106 ? -0.180 6.273 4.551 1.00 96.12 106 SER A CA 1
ATOM 827 C C . SER A 1 106 ? 0.212 7.631 3.967 1.00 96.12 106 SER A C 1
ATOM 829 O O . SER A 1 106 ? 1.247 7.750 3.317 1.00 96.12 106 SER A O 1
ATOM 831 N N . LEU A 1 107 ? -0.592 8.670 4.214 1.00 95.44 107 LEU A N 1
ATOM 832 C CA . LEU A 1 107 ? -0.292 10.036 3.778 1.00 95.44 107 LEU A CA 1
ATOM 833 C C . LEU A 1 107 ? 0.983 10.564 4.434 1.00 95.44 107 LEU A C 1
ATOM 835 O O . LEU A 1 107 ? 1.847 11.115 3.755 1.00 95.44 107 LEU A O 1
ATOM 839 N N . TYR A 1 108 ? 1.142 10.346 5.737 1.00 96.50 108 TYR A N 1
ATOM 840 C CA . TYR A 1 108 ? 2.364 10.740 6.420 1.00 96.50 108 TYR A CA 1
ATOM 841 C C . TYR A 1 108 ? 3.591 10.072 5.786 1.00 96.50 108 TYR A C 1
ATOM 843 O O . TYR A 1 108 ? 4.567 10.757 5.479 1.00 96.50 108 TYR A O 1
ATOM 851 N N . ASN A 1 109 ? 3.535 8.762 5.532 1.00 96.25 109 ASN A N 1
ATOM 852 C CA . ASN A 1 109 ? 4.633 7.997 4.942 1.00 96.25 109 ASN A CA 1
ATOM 853 C C . ASN A 1 109 ? 4.922 8.356 3.479 1.00 96.25 109 ASN A C 1
ATOM 855 O O . ASN A 1 109 ? 6.083 8.329 3.090 1.00 96.25 109 ASN A O 1
ATOM 859 N N . LEU A 1 110 ? 3.933 8.827 2.714 1.00 94.31 110 LEU A N 1
ATOM 860 C CA . LEU A 1 110 ? 4.146 9.446 1.396 1.00 94.31 110 LEU A CA 1
ATOM 861 C C . LEU A 1 110 ? 4.924 10.773 1.449 1.00 94.31 110 LEU A C 1
ATOM 863 O O . LEU A 1 110 ? 5.215 11.351 0.411 1.00 94.31 110 LEU A O 1
ATOM 867 N N . GLY A 1 111 ? 5.263 11.286 2.632 1.00 94.75 111 GLY A N 1
ATOM 868 C CA . GLY A 1 111 ? 6.129 12.455 2.789 1.00 94.75 111 GLY A CA 1
ATOM 869 C C . GLY A 1 111 ? 5.405 13.739 3.181 1.00 94.75 111 GLY A C 1
ATOM 870 O O . GLY A 1 111 ? 6.074 14.729 3.473 1.00 94.75 111 GLY A O 1
ATOM 871 N N . TYR A 1 112 ? 4.072 13.734 3.277 1.00 95.88 112 TYR A N 1
ATOM 872 C CA . TYR A 1 112 ? 3.326 14.892 3.774 1.00 95.88 112 TYR A CA 1
ATOM 873 C C . TYR A 1 112 ? 3.676 15.195 5.235 1.00 95.88 112 TYR A C 1
ATOM 875 O O . TYR A 1 112 ? 3.903 14.292 6.050 1.00 95.88 112 TYR A O 1
ATOM 883 N N . SER A 1 113 ? 3.711 16.480 5.586 1.00 94.38 113 SER A N 1
ATOM 884 C CA . SER A 1 113 ? 3.887 16.909 6.973 1.00 94.38 113 SER A CA 1
ATOM 885 C C . SER A 1 113 ? 2.667 16.526 7.829 1.00 94.38 113 SER A C 1
ATOM 887 O O . SER A 1 113 ? 1.587 16.248 7.291 1.00 94.38 113 SER A O 1
ATOM 889 N N . PRO A 1 114 ? 2.778 16.532 9.170 1.00 94.06 114 PRO A N 1
ATOM 890 C CA . PRO A 1 114 ? 1.631 16.268 10.032 1.00 94.06 114 PRO A CA 1
ATOM 891 C C . PRO A 1 114 ? 0.451 17.222 9.798 1.00 94.06 114 PRO A C 1
ATOM 893 O O . PRO A 1 114 ? -0.696 16.781 9.813 1.00 94.06 114 PRO A O 1
ATOM 896 N N . SER A 1 115 ? 0.714 18.509 9.544 1.00 93.44 115 SER A N 1
ATOM 897 C CA . SER A 1 115 ? -0.334 19.496 9.256 1.00 93.44 115 SER A CA 1
ATOM 898 C C . SER A 1 115 ? -0.993 19.243 7.902 1.00 93.44 115 SER A C 1
ATOM 900 O O . SER A 1 115 ? -2.217 19.168 7.836 1.00 93.44 115 SER A O 1
ATOM 902 N N . GLN A 1 116 ? -0.200 19.011 6.851 1.00 94.31 116 GLN A N 1
ATOM 903 C CA . GLN A 1 116 ? -0.705 18.674 5.516 1.00 94.31 116 GLN A CA 1
ATOM 904 C C . GLN A 1 116 ? -1.539 17.392 5.534 1.00 94.31 116 GLN A C 1
ATOM 906 O O . GLN A 1 116 ? -2.613 17.345 4.946 1.00 94.31 116 GLN A O 1
ATOM 911 N N . THR A 1 117 ? -1.078 16.369 6.258 1.00 94.62 117 THR A N 1
ATOM 912 C CA . THR A 1 117 ? -1.806 15.105 6.419 1.00 94.62 117 THR A CA 1
ATOM 913 C C . THR A 1 117 ? -3.174 15.338 7.056 1.00 94.62 117 THR A C 1
ATOM 915 O O . THR A 1 117 ? -4.171 14.814 6.567 1.00 94.62 117 THR A O 1
ATOM 918 N N . CYS A 1 118 ? -3.246 16.152 8.114 1.00 92.25 118 CYS A N 1
ATOM 919 C CA . CYS A 1 118 ? -4.520 16.481 8.757 1.00 92.25 118 CYS A CA 1
ATOM 920 C C . CYS A 1 118 ? -5.463 17.241 7.809 1.00 92.25 118 CYS A C 1
ATOM 922 O O . CYS A 1 118 ? -6.651 16.928 7.779 1.00 92.25 118 CYS A O 1
ATOM 924 N N . SER A 1 119 ? -4.950 18.189 7.016 1.00 91.12 119 SER A N 1
ATOM 925 C CA . SER A 1 119 ? -5.749 18.924 6.024 1.00 91.12 119 SER A CA 1
ATOM 926 C C . SER A 1 119 ? -6.293 18.006 4.927 1.00 91.12 119 SER A C 1
ATOM 928 O O . SER A 1 119 ? -7.499 17.978 4.702 1.00 91.12 119 SER A O 1
ATOM 930 N N . LEU A 1 120 ? -5.438 17.176 4.322 1.00 91.25 120 LEU A N 1
ATOM 931 C CA . LEU A 1 120 ? -5.836 16.232 3.270 1.00 91.25 120 LEU A CA 1
ATOM 932 C C . LEU A 1 120 ? -6.847 15.196 3.766 1.00 91.25 120 LEU A C 1
ATOM 934 O O . LEU A 1 120 ? -7.757 14.803 3.038 1.00 91.25 120 LEU A O 1
ATOM 938 N N . LEU A 1 121 ? -6.699 14.730 5.009 1.00 89.56 121 LEU A N 1
ATOM 939 C CA . LEU A 1 121 ? -7.685 13.840 5.614 1.00 89.56 121 LEU A CA 1
ATOM 940 C C . LEU A 1 121 ? -9.015 14.540 5.828 1.00 89.56 121 LEU A C 1
ATOM 942 O O . LEU A 1 121 ? -10.039 13.918 5.596 1.00 89.56 121 LEU A O 1
ATOM 946 N N . LYS A 1 122 ? -9.013 15.805 6.257 1.00 86.88 122 LYS A N 1
ATOM 947 C CA . LYS A 1 122 ? -10.242 16.574 6.458 1.00 86.88 122 LYS A CA 1
ATOM 948 C C . LYS A 1 122 ? -11.028 16.726 5.151 1.00 86.88 122 LYS A C 1
ATOM 950 O O . LYS A 1 122 ? -12.238 16.542 5.172 1.00 86.88 122 LYS A O 1
ATOM 955 N N . GLU A 1 123 ? -10.342 16.996 4.041 1.00 83.44 123 GLU A N 1
ATOM 956 C CA . GLU A 1 123 ? -10.938 17.069 2.695 1.00 83.44 123 GLU A CA 1
ATOM 957 C C . GLU A 1 123 ? -11.496 15.709 2.245 1.00 83.44 123 GLU A C 1
ATOM 959 O O . GLU A 1 123 ? -12.639 15.590 1.816 1.00 83.44 123 GLU A O 1
ATOM 964 N N . ARG A 1 124 ? -10.726 14.626 2.406 1.00 79.44 124 ARG A N 1
ATOM 965 C CA . ARG A 1 124 ? -11.187 13.274 2.031 1.00 79.44 124 ARG A CA 1
ATOM 966 C C . ARG A 1 124 ? -12.322 12.766 2.909 1.00 79.44 124 ARG A C 1
ATOM 968 O O . ARG A 1 124 ? -13.173 12.002 2.460 1.00 79.44 124 ARG A O 1
ATOM 975 N N . ALA A 1 125 ? -12.308 13.170 4.169 1.00 69.75 125 ALA A N 1
ATOM 976 C CA . ALA A 1 125 ? -13.271 12.784 5.172 1.00 69.75 125 ALA A CA 1
ATOM 977 C C . ALA A 1 125 ? -14.431 13.778 5.258 1.00 69.75 125 ALA A C 1
ATOM 979 O O . ALA A 1 125 ? -15.096 13.778 6.275 1.00 69.75 125 ALA A O 1
ATOM 980 N N . GLU A 1 126 ? -14.744 14.588 4.240 1.00 57.84 126 GLU A N 1
ATOM 981 C CA . GLU A 1 126 ? -15.878 15.537 4.272 1.00 57.84 126 GLU A CA 1
ATOM 982 C C . GLU A 1 126 ? -17.217 14.910 4.719 1.00 57.84 126 GLU A C 1
ATOM 984 O O . GLU A 1 126 ? -18.046 15.570 5.346 1.00 57.84 126 GLU A O 1
ATOM 989 N N . LYS A 1 127 ? -17.408 13.602 4.494 1.00 53.94 127 LYS A N 1
ATOM 990 C CA . LYS A 1 127 ? -18.565 12.825 4.990 1.00 53.94 127 LYS A CA 1
ATOM 991 C C . LYS A 1 127 ? -18.577 12.613 6.510 1.00 53.94 127 LYS A C 1
ATOM 993 O O . LYS A 1 127 ? -19.590 12.238 7.092 1.00 53.94 127 LYS A O 1
ATOM 998 N N . ILE A 1 128 ? -17.445 12.828 7.152 1.00 59.28 128 ILE A N 1
ATOM 999 C CA . ILE A 1 128 ? -17.129 12.524 8.532 1.00 59.28 128 ILE A CA 1
ATOM 1000 C C . ILE A 1 128 ? -16.607 13.830 9.150 1.00 59.28 128 ILE A C 1
ATOM 1002 O O . ILE A 1 128 ? -15.457 14.203 8.957 1.00 59.28 128 ILE A O 1
ATOM 1006 N N . LYS A 1 129 ? -17.449 14.550 9.901 1.00 63.75 129 LYS A N 1
ATOM 1007 C CA . LYS A 1 129 ? -17.100 15.815 10.585 1.00 63.75 129 LYS A CA 1
ATOM 1008 C C . LYS A 1 129 ? -16.021 15.603 11.664 1.00 63.75 129 LYS A C 1
ATOM 1010 O O . LYS A 1 129 ? -16.300 15.657 12.860 1.00 63.75 129 LYS A O 1
ATOM 1015 N N . MET A 1 130 ? -14.793 15.313 11.255 1.00 70.06 130 MET A N 1
ATOM 1016 C CA . MET A 1 130 ? -13.684 14.924 12.112 1.00 70.06 130 MET A CA 1
ATOM 1017 C C . MET A 1 130 ? -12.505 15.863 11.918 1.00 70.06 130 MET A C 1
ATOM 1019 O O . MET A 1 130 ? -12.037 16.096 10.807 1.00 70.06 130 MET A O 1
ATOM 1023 N N . THR A 1 131 ? -11.993 16.356 13.041 1.00 79.94 131 THR A N 1
ATOM 1024 C CA . THR A 1 131 ? -10.803 17.203 13.082 1.00 79.94 131 THR A CA 1
ATOM 1025 C C . THR A 1 131 ? -9.682 16.428 13.756 1.00 79.94 131 THR A C 1
ATOM 1027 O O . THR A 1 131 ? -9.658 16.292 14.981 1.00 79.94 131 THR A O 1
ATOM 1030 N N . LEU A 1 132 ? -8.751 15.907 12.957 1.00 86.94 132 LEU A N 1
ATOM 1031 C CA . LEU A 1 132 ? -7.547 15.255 13.465 1.00 86.94 132 LEU A CA 1
ATOM 1032 C C . LEU A 1 132 ? -6.528 16.310 13.915 1.00 86.94 132 LEU A C 1
ATOM 1034 O O . LEU A 1 132 ? -6.240 17.257 13.187 1.00 86.94 132 LEU A O 1
ATOM 1038 N N . LYS A 1 133 ? -5.954 16.133 15.110 1.00 90.62 133 LYS A N 1
ATOM 1039 C CA . LYS A 1 133 ? -4.856 16.978 15.602 1.00 90.62 133 LYS A CA 1
ATOM 1040 C C . LYS A 1 133 ? -3.496 16.375 15.209 1.00 90.62 133 LYS A C 1
ATOM 1042 O O . LYS A 1 133 ? -3.321 15.164 15.373 1.00 90.62 133 LYS A O 1
ATOM 1047 N N . PRO A 1 134 ? -2.487 17.186 14.827 1.00 93.19 134 PRO A N 1
ATOM 1048 C CA . PRO A 1 134 ? -1.144 16.691 14.497 1.00 93.19 134 PRO A CA 1
ATOM 1049 C C . PRO A 1 134 ? -0.485 15.856 15.605 1.00 93.19 134 PRO A C 1
ATOM 1051 O O . PRO A 1 134 ? 0.185 14.866 15.322 1.00 93.19 134 PRO A O 1
ATOM 1054 N N . ALA A 1 135 ? -0.724 16.199 16.876 1.00 93.56 135 ALA A N 1
ATOM 1055 C CA . ALA A 1 135 ? -0.220 15.434 18.018 1.00 93.56 135 ALA A CA 1
A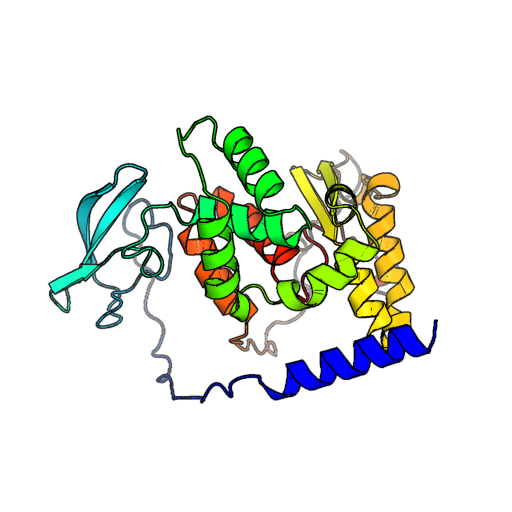TOM 1056 C C . ALA A 1 135 ? -0.789 14.003 18.077 1.00 93.56 135 ALA A C 1
ATOM 1058 O O . ALA A 1 135 ? -0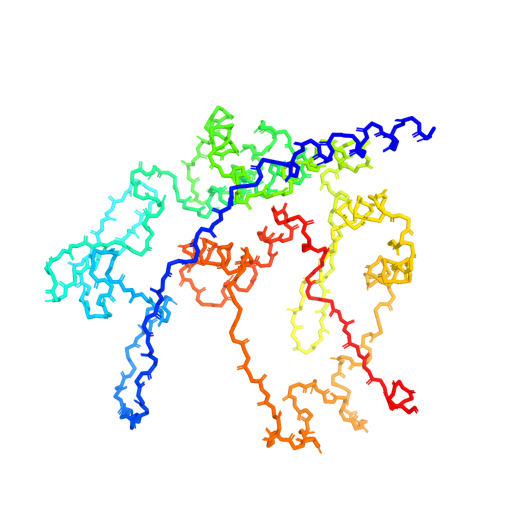.088 13.061 18.444 1.00 93.56 135 ALA A O 1
ATOM 1059 N N . THR A 1 136 ? -2.053 13.820 17.679 1.00 92.25 136 THR A N 1
ATOM 1060 C CA . THR A 1 136 ? -2.686 12.497 17.596 1.00 92.25 136 THR A CA 1
ATOM 1061 C C . THR A 1 136 ? -2.040 11.657 16.499 1.00 92.25 136 THR A C 1
ATOM 1063 O O . THR A 1 136 ? -1.722 10.494 16.738 1.00 92.25 136 THR A O 1
ATOM 1066 N N . LEU A 1 137 ? -1.769 12.259 15.336 1.00 93.75 137 LEU A N 1
ATOM 1067 C CA . LEU A 1 137 ? -1.045 11.597 14.252 1.00 93.75 137 LEU A CA 1
ATOM 1068 C C . LEU A 1 137 ? 0.363 11.175 14.689 1.00 93.75 137 LEU A C 1
ATOM 1070 O O . LEU A 1 137 ? 0.745 10.032 14.465 1.00 93.75 137 LEU A O 1
ATOM 1074 N N . ALA A 1 138 ? 1.112 12.050 15.366 1.00 94.00 138 ALA A N 1
ATOM 1075 C CA . ALA A 1 138 ? 2.445 11.718 15.872 1.00 94.00 138 ALA A CA 1
ATOM 1076 C C . ALA A 1 138 ? 2.420 10.510 16.827 1.00 94.00 138 ALA A C 1
ATOM 1078 O O . ALA A 1 138 ? 3.283 9.633 16.748 1.00 94.00 138 ALA A O 1
ATOM 1079 N N . LYS A 1 139 ? 1.392 10.416 17.684 1.00 93.88 139 LYS A N 1
ATOM 1080 C CA . LYS A 1 139 ? 1.183 9.250 18.551 1.00 93.88 139 LYS A CA 1
ATOM 1081 C C . LYS A 1 139 ? 0.953 7.973 17.738 1.00 93.88 139 LYS A C 1
ATOM 1083 O O . LYS A 1 139 ? 1.553 6.955 18.063 1.00 93.88 139 LYS A O 1
ATOM 1088 N N . TRP A 1 140 ? 0.133 8.022 16.688 1.00 93.81 140 TRP A N 1
ATOM 1089 C CA . TRP A 1 140 ? -0.103 6.862 15.822 1.00 93.81 140 TRP A CA 1
ATOM 1090 C C . TRP A 1 140 ? 1.136 6.453 15.035 1.00 93.81 140 TRP A C 1
ATOM 1092 O O . TRP A 1 140 ? 1.424 5.267 14.958 1.00 93.81 140 TRP A O 1
ATOM 1102 N N . VAL A 1 141 ? 1.893 7.408 14.492 1.00 94.19 141 VAL A N 1
ATOM 1103 C CA . VAL A 1 141 ? 3.146 7.112 13.782 1.00 94.19 141 VAL A CA 1
ATOM 1104 C C . VAL A 1 141 ? 4.095 6.331 14.688 1.00 94.19 141 VAL A C 1
ATOM 1106 O O . VAL A 1 141 ? 4.620 5.309 14.262 1.00 94.19 141 VAL A O 1
ATOM 1109 N N . LYS A 1 142 ? 4.247 6.753 15.949 1.00 93.94 142 LYS A N 1
ATOM 1110 C CA . LYS A 1 142 ? 5.066 6.039 16.937 1.00 93.94 142 LYS A CA 1
ATOM 1111 C C . LYS A 1 142 ? 4.482 4.673 17.313 1.00 93.94 142 LYS A C 1
ATOM 1113 O O . LYS A 1 142 ? 5.214 3.701 17.427 1.00 93.94 142 LYS A O 1
ATOM 1118 N N . GLU A 1 143 ? 3.168 4.592 17.512 1.00 91.94 143 GLU A N 1
ATOM 1119 C CA . GLU A 1 143 ? 2.480 3.343 17.866 1.00 91.94 143 GLU A CA 1
ATOM 1120 C C . GLU A 1 143 ? 2.619 2.272 16.771 1.00 91.94 143 GLU A C 1
ATOM 1122 O O . GLU A 1 143 ? 2.830 1.100 17.070 1.00 91.94 143 GLU A O 1
ATOM 1127 N N . PHE A 1 144 ? 2.514 2.676 15.503 1.00 91.94 144 PHE A N 1
ATOM 1128 C CA . PHE A 1 144 ? 2.495 1.774 14.351 1.00 91.94 144 PHE A CA 1
ATOM 1129 C C . PHE A 1 144 ? 3.833 1.673 13.612 1.00 91.94 144 PHE A C 1
ATOM 1131 O O . PHE A 1 144 ? 3.919 0.956 12.616 1.00 91.94 144 PHE A O 1
ATOM 1138 N N . GLU A 1 145 ? 4.890 2.322 14.103 1.00 91.31 145 GLU A N 1
ATOM 1139 C CA . GLU A 1 145 ? 6.246 2.244 13.548 1.00 91.31 145 GLU A CA 1
ATOM 1140 C C . GLU A 1 145 ? 6.741 0.799 13.319 1.00 91.31 145 GLU A C 1
ATOM 1142 O O . GLU A 1 145 ? 7.288 0.536 12.243 1.00 91.31 145 GLU A O 1
ATOM 1147 N N . PRO A 1 146 ? 6.507 -0.176 14.228 1.00 90.75 146 PRO A N 1
ATOM 1148 C CA . PRO A 1 146 ? 6.942 -1.556 14.002 1.00 90.75 146 PRO A CA 1
ATOM 1149 C C . PRO A 1 146 ? 6.257 -2.226 12.804 1.00 90.75 146 PRO A C 1
ATOM 1151 O O . PRO A 1 146 ? 6.816 -3.151 12.219 1.00 90.75 146 PRO A O 1
ATOM 1154 N N . ILE A 1 147 ? 5.055 -1.768 12.440 1.00 90.31 147 ILE A N 1
ATOM 1155 C CA . ILE A 1 147 ? 4.249 -2.315 11.343 1.00 90.31 147 ILE A CA 1
ATOM 1156 C C . ILE A 1 147 ? 4.530 -1.550 10.037 1.00 90.31 147 ILE A C 1
ATOM 1158 O O . ILE A 1 147 ? 4.680 -2.145 8.971 1.00 90.31 147 ILE A O 1
ATOM 1162 N N . CYS A 1 148 ? 4.658 -0.227 10.107 1.00 93.25 148 CYS A N 1
ATOM 1163 C CA . CYS A 1 148 ? 4.905 0.643 8.961 1.00 93.25 148 CYS A CA 1
ATOM 1164 C C . CYS A 1 148 ? 6.407 0.811 8.694 1.00 93.25 148 CYS A C 1
ATOM 1166 O O . CYS A 1 148 ? 6.959 1.897 8.865 1.00 93.25 148 CYS A O 1
ATOM 1168 N N . ARG A 1 149 ? 7.077 -0.261 8.254 1.00 92.69 149 ARG A N 1
ATOM 1169 C CA . ARG A 1 149 ? 8.546 -0.305 8.095 1.00 92.69 149 ARG A CA 1
ATOM 1170 C C . ARG A 1 149 ? 9.110 0.713 7.105 1.00 92.69 149 ARG A C 1
ATOM 1172 O O . ARG A 1 149 ? 10.298 1.011 7.183 1.00 92.69 149 ARG A O 1
ATOM 1179 N N . PHE A 1 150 ? 8.301 1.281 6.208 1.00 94.56 150 PHE A N 1
ATOM 1180 C CA . PHE A 1 150 ? 8.744 2.368 5.332 1.00 94.56 150 PHE A CA 1
ATOM 1181 C C . PHE A 1 150 ? 9.114 3.657 6.090 1.00 94.56 150 PHE A C 1
ATOM 1183 O O . PHE A 1 150 ? 9.886 4.462 5.568 1.00 94.56 150 PHE A O 1
ATOM 1190 N N . SER A 1 151 ? 8.658 3.839 7.336 1.00 93.25 151 SER A N 1
ATOM 1191 C CA . SER A 1 151 ? 8.999 5.000 8.176 1.00 93.25 151 SER A CA 1
ATOM 1192 C C . SER A 1 151 ? 10.511 5.266 8.246 1.00 93.25 151 SER A C 1
ATOM 1194 O O . SER A 1 151 ? 10.934 6.418 8.158 1.00 93.25 151 SER A O 1
ATOM 1196 N N . ARG A 1 152 ? 11.332 4.204 8.286 1.00 92.69 152 ARG A N 1
ATOM 1197 C CA . ARG A 1 152 ? 12.806 4.272 8.317 1.00 92.69 152 ARG A CA 1
ATOM 1198 C C . ARG A 1 152 ? 13.431 4.877 7.055 1.00 92.69 152 ARG A C 1
ATOM 1200 O O . ARG A 1 152 ? 14.541 5.396 7.098 1.00 92.69 152 ARG A O 1
ATOM 1207 N N . TYR A 1 153 ? 12.721 4.808 5.931 1.00 92.31 153 TYR A N 1
ATOM 1208 C CA . TYR A 1 153 ? 13.155 5.320 4.631 1.00 92.31 153 TYR A CA 1
ATOM 1209 C C . TYR A 1 153 ? 12.541 6.679 4.290 1.00 92.31 153 TYR A C 1
ATOM 1211 O O . TYR A 1 153 ? 13.042 7.371 3.402 1.00 92.31 153 TYR A O 1
ATOM 1219 N N . ARG A 1 154 ? 11.478 7.077 4.998 1.00 94.19 154 ARG A N 1
ATOM 1220 C CA . ARG A 1 154 ? 10.675 8.270 4.711 1.00 94.19 154 ARG A CA 1
ATOM 1221 C C . ARG A 1 154 ? 11.519 9.536 4.578 1.00 94.19 154 ARG A C 1
ATOM 1223 O O . ARG A 1 154 ? 11.324 10.300 3.637 1.00 94.19 154 ARG A O 1
ATOM 1230 N N . GLU A 1 155 ? 12.453 9.769 5.500 1.00 93.12 155 GLU A N 1
ATOM 1231 C CA . GLU A 1 155 ? 13.293 10.973 5.472 1.00 93.12 155 GLU A CA 1
ATOM 1232 C C . GLU A 1 155 ? 14.197 11.006 4.230 1.00 93.12 155 GLU A C 1
ATOM 1234 O O . GLU A 1 155 ? 14.306 12.032 3.562 1.00 93.12 155 GLU A O 1
ATOM 1239 N N . PHE A 1 156 ? 14.793 9.869 3.866 1.00 93.94 156 PHE A N 1
ATOM 1240 C CA . PHE A 1 156 ? 15.640 9.757 2.677 1.00 93.94 156 PHE A CA 1
ATOM 1241 C C . PHE A 1 156 ? 14.835 9.912 1.383 1.00 93.94 156 PHE A C 1
ATOM 1243 O O . PHE A 1 156 ? 15.299 10.569 0.450 1.00 93.94 156 PHE A O 1
ATOM 1250 N N . ALA A 1 157 ? 13.622 9.351 1.341 1.00 94.44 157 ALA A N 1
ATOM 1251 C CA . ALA A 1 157 ? 12.690 9.520 0.231 1.00 94.44 157 ALA A CA 1
ATOM 1252 C C . ALA A 1 157 ? 12.289 10.994 0.062 1.00 94.44 157 ALA A C 1
ATOM 1254 O O . ALA A 1 157 ? 12.386 11.532 -1.040 1.00 94.44 157 ALA A O 1
ATOM 1255 N N . GLY A 1 158 ? 11.915 11.663 1.158 1.00 93.19 158 GLY A N 1
ATOM 1256 C CA . GLY A 1 158 ? 11.457 13.056 1.154 1.00 93.19 158 GLY A CA 1
ATOM 1257 C C . GLY A 1 158 ? 12.521 14.077 0.743 1.00 93.19 158 GLY A C 1
ATOM 1258 O O . GLY A 1 158 ? 12.178 15.163 0.293 1.00 93.19 158 GLY A O 1
ATOM 1259 N N . ARG A 1 159 ? 13.814 13.736 0.830 1.00 93.44 159 ARG A N 1
ATOM 1260 C CA . ARG A 1 159 ? 14.905 14.581 0.307 1.00 93.44 159 ARG A CA 1
ATOM 1261 C C . ARG A 1 159 ? 15.000 14.578 -1.222 1.00 93.44 159 ARG A C 1
ATOM 1263 O O . ARG A 1 159 ? 15.695 15.421 -1.777 1.00 93.44 159 ARG A O 1
ATOM 1270 N N . LYS A 1 160 ? 14.389 13.599 -1.893 1.00 92.69 160 LYS A N 1
ATOM 1271 C CA . LYS A 1 160 ? 14.540 13.370 -3.340 1.00 92.69 160 LYS A CA 1
ATOM 1272 C C . LYS A 1 160 ? 13.233 13.427 -4.118 1.00 92.69 160 LYS A C 1
ATOM 1274 O O . LYS A 1 160 ? 13.276 13.662 -5.317 1.00 92.69 160 LYS A O 1
ATOM 1279 N N . TYR A 1 161 ? 12.113 13.176 -3.453 1.00 95.12 161 TYR A N 1
ATOM 1280 C CA . TYR A 1 161 ? 10.794 13.121 -4.064 1.00 95.12 161 TYR A CA 1
ATOM 1281 C C . TYR A 1 161 ? 9.833 13.984 -3.268 1.00 95.12 161 TYR A C 1
ATOM 1283 O O . TYR A 1 161 ? 9.763 13.873 -2.040 1.00 95.12 161 TYR A O 1
ATOM 1291 N N . THR A 1 162 ? 9.044 14.791 -3.970 1.00 95.25 162 THR A N 1
ATOM 1292 C CA . THR A 1 162 ? 7.859 15.397 -3.365 1.00 95.25 162 THR A CA 1
ATOM 1293 C C . THR A 1 162 ? 6.785 14.327 -3.123 1.00 95.25 162 THR A C 1
ATOM 1295 O O . THR A 1 162 ? 6.802 13.273 -3.772 1.00 95.25 162 THR A O 1
ATOM 1298 N N . PRO A 1 163 ? 5.817 14.560 -2.217 1.00 94.31 163 PRO A N 1
ATOM 1299 C CA . PRO A 1 163 ? 4.776 13.571 -1.937 1.00 94.31 163 PRO A CA 1
ATOM 1300 C C . PRO A 1 163 ? 3.972 13.119 -3.165 1.00 94.31 163 PRO A C 1
ATOM 1302 O O . PRO A 1 163 ? 3.606 11.950 -3.265 1.00 94.31 163 PRO A O 1
ATOM 1305 N N . SER A 1 164 ? 3.744 14.016 -4.130 1.00 91.88 164 SER A N 1
ATOM 1306 C CA . SER A 1 164 ? 3.065 13.714 -5.398 1.00 91.88 164 SER A CA 1
ATOM 1307 C C . SER A 1 164 ? 3.904 12.873 -6.362 1.00 91.88 164 SER A C 1
ATOM 1309 O O . SER A 1 164 ? 3.349 12.165 -7.194 1.00 91.88 164 SER A O 1
ATOM 1311 N N . GLU A 1 165 ? 5.232 12.926 -6.259 1.00 94.50 165 GLU A N 1
ATOM 1312 C CA . GLU A 1 165 ? 6.153 12.207 -7.150 1.00 94.50 165 GLU A CA 1
ATOM 1313 C C . GLU A 1 165 ? 6.588 10.850 -6.591 1.00 94.50 165 GLU A C 1
ATOM 1315 O O . GLU A 1 165 ? 7.171 10.039 -7.317 1.00 94.50 165 GLU A O 1
ATOM 1320 N N . MET A 1 166 ? 6.330 10.583 -5.305 1.00 95.31 166 MET A N 1
ATOM 1321 C CA . MET A 1 166 ? 6.732 9.330 -4.663 1.00 95.31 166 MET A CA 1
ATOM 1322 C C . MET A 1 166 ? 6.122 8.107 -5.339 1.00 95.31 166 MET A C 1
ATOM 1324 O O . MET A 1 166 ? 6.780 7.060 -5.402 1.00 95.31 166 MET A O 1
ATOM 1328 N N . VAL A 1 167 ? 4.878 8.237 -5.810 1.00 96.88 167 VAL A N 1
ATOM 1329 C CA . VAL A 1 167 ? 4.099 7.150 -6.398 1.00 96.88 167 VAL A CA 1
ATOM 1330 C C . VAL A 1 167 ? 3.460 7.603 -7.700 1.00 96.88 167 VAL A C 1
ATOM 1332 O O . VAL A 1 167 ? 2.586 8.464 -7.720 1.00 96.88 167 VAL A O 1
ATOM 1335 N N . VAL A 1 168 ? 3.851 6.946 -8.782 1.00 96.19 168 VAL A N 1
ATOM 1336 C CA . VAL A 1 168 ? 3.207 7.068 -10.088 1.00 96.19 168 VAL A CA 1
ATOM 1337 C C . VAL A 1 168 ? 1.962 6.204 -10.097 1.00 96.19 168 VAL A C 1
ATOM 1339 O O . VAL A 1 168 ? 1.971 5.097 -9.564 1.00 96.19 168 VAL A O 1
ATOM 1342 N N . THR A 1 169 ? 0.886 6.715 -10.686 1.00 95.75 169 THR A N 1
ATOM 1343 C CA . THR A 1 169 ? -0.385 6.001 -10.811 1.00 95.75 169 THR A CA 1
ATOM 1344 C C . THR A 1 169 ? -0.889 6.109 -12.245 1.00 95.75 169 THR A C 1
ATOM 1346 O O . THR A 1 169 ? -0.868 7.196 -12.813 1.00 95.75 169 THR A O 1
ATOM 1349 N N . ALA A 1 170 ? -1.385 5.007 -12.802 1.00 95.00 170 ALA A N 1
ATOM 1350 C CA . ALA A 1 170 ? -2.089 4.980 -14.082 1.00 95.00 170 ALA A CA 1
ATOM 1351 C C . ALA A 1 170 ? -3.337 4.096 -13.969 1.00 95.00 170 ALA A C 1
ATOM 1353 O O . ALA A 1 170 ? -3.338 3.093 -13.254 1.00 95.00 170 ALA A O 1
ATOM 1354 N N . THR A 1 171 ? -4.417 4.472 -14.654 1.00 94.06 171 THR A N 1
ATOM 1355 C CA . THR A 1 171 ? -5.619 3.630 -14.743 1.00 94.06 171 THR A CA 1
ATOM 1356 C C . THR A 1 171 ? -5.601 2.913 -16.085 1.00 94.06 171 THR A C 1
ATOM 1358 O O . THR A 1 171 ? -5.607 3.561 -17.126 1.00 94.06 171 THR A O 1
ATOM 1361 N N . LEU A 1 172 ? -5.567 1.584 -16.055 1.00 90.62 172 LEU A N 1
ATOM 1362 C CA . LEU A 1 172 ? -5.463 0.729 -17.232 1.00 90.62 172 LEU A CA 1
ATOM 1363 C C . LEU A 1 172 ? -6.805 0.028 -17.468 1.00 90.62 172 LEU A C 1
ATOM 1365 O O . LEU A 1 172 ? -7.320 -0.660 -16.585 1.00 90.62 172 LEU A O 1
ATOM 1369 N N . ALA A 1 173 ? -7.381 0.205 -18.656 1.00 87.44 173 ALA A N 1
ATOM 1370 C CA . ALA A 1 173 ? -8.631 -0.436 -19.059 1.00 87.44 173 ALA A CA 1
ATOM 1371 C C . ALA A 1 173 ? -8.339 -1.741 -19.821 1.00 87.44 173 ALA A C 1
ATOM 1373 O O . ALA A 1 173 ? -8.205 -1.749 -21.041 1.00 87.44 173 ALA A O 1
ATOM 1374 N N . HIS A 1 174 ? -8.205 -2.853 -19.095 1.00 83.69 174 HIS A N 1
ATOM 1375 C CA . HIS A 1 174 ? -7.746 -4.156 -19.605 1.00 83.69 174 HIS A CA 1
ATOM 1376 C C . HIS A 1 174 ? -8.800 -5.247 -19.334 1.00 83.69 174 HIS A C 1
ATOM 1378 O O . HIS A 1 174 ? -8.648 -6.092 -18.444 1.00 83.69 174 HIS A O 1
ATOM 1384 N N . ARG A 1 175 ? -9.946 -5.167 -20.030 1.00 78.56 175 ARG A N 1
ATOM 1385 C CA . ARG A 1 175 ? -11.237 -5.851 -19.731 1.00 78.56 175 ARG A CA 1
ATOM 1386 C C . ARG A 1 175 ? -11.879 -5.458 -18.387 1.00 78.56 175 ARG A C 1
ATOM 1388 O O . ARG A 1 175 ? -13.097 -5.453 -18.269 1.00 78.56 175 ARG A O 1
ATOM 1395 N N . GLN 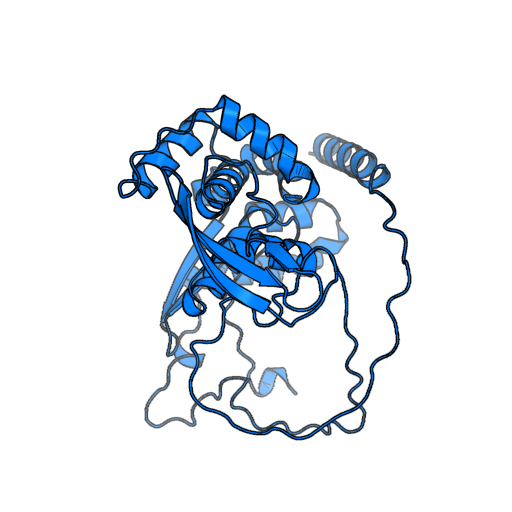A 1 176 ? -11.071 -5.104 -17.391 1.00 79.56 176 GLN A N 1
ATOM 1396 C CA . GLN A 1 176 ? -11.463 -4.471 -16.134 1.00 79.56 176 GLN A CA 1
ATOM 1397 C C . GLN A 1 176 ? -10.542 -3.281 -15.840 1.00 79.56 176 GLN A C 1
ATOM 1399 O O . GLN A 1 176 ? -9.457 -3.174 -16.415 1.00 79.56 176 GLN A O 1
ATOM 1404 N N . LEU A 1 177 ? -10.989 -2.375 -14.967 1.00 86.50 177 LEU A N 1
ATOM 1405 C CA . LEU A 1 177 ? -10.189 -1.228 -14.547 1.00 86.50 177 LEU A CA 1
ATOM 1406 C C . LEU A 1 177 ? -9.168 -1.669 -13.503 1.00 86.50 177 LEU A C 1
ATOM 1408 O O . LEU A 1 177 ? -9.530 -2.041 -12.386 1.00 86.50 177 LEU A O 1
ATOM 1412 N N . PHE A 1 178 ? -7.896 -1.582 -13.866 1.00 86.56 178 PHE A N 1
ATOM 1413 C CA . PHE A 1 178 ? -6.784 -1.766 -12.950 1.00 86.56 178 PHE A CA 1
ATOM 1414 C C . PHE A 1 178 ? -6.136 -0.429 -12.645 1.00 86.56 178 PHE A C 1
ATOM 1416 O O . PHE A 1 178 ? -6.012 0.436 -13.515 1.00 86.56 178 PHE A O 1
ATOM 1423 N N . ARG A 1 179 ? -5.698 -0.256 -11.401 1.00 94.00 179 ARG A N 1
ATOM 1424 C CA . ARG A 1 179 ? -4.980 0.943 -10.986 1.00 94.00 179 ARG A CA 1
ATOM 1425 C C . ARG A 1 179 ? -3.528 0.589 -10.734 1.00 94.00 179 ARG A C 1
ATOM 1427 O O . ARG A 1 179 ? -3.145 0.263 -9.609 1.00 94.00 179 ARG A O 1
ATOM 1434 N N . PHE A 1 180 ? -2.748 0.669 -11.806 1.00 96.56 180 PHE A N 1
ATOM 1435 C CA . PHE A 1 180 ? -1.304 0.552 -11.740 1.00 96.56 180 PHE A CA 1
ATOM 1436 C C . PHE A 1 180 ? -0.761 1.615 -10.796 1.00 96.56 180 PHE A C 1
ATOM 1438 O O . PHE A 1 180 ? -1.113 2.795 -10.900 1.00 96.56 180 PHE A O 1
ATOM 1445 N N . ARG A 1 181 ? 0.101 1.194 -9.875 1.00 97.94 181 ARG A N 1
ATOM 1446 C CA . ARG A 1 181 ? 0.843 2.112 -9.019 1.00 97.94 181 ARG A CA 1
ATOM 1447 C C . ARG A 1 181 ? 2.267 1.644 -8.862 1.00 97.94 181 ARG A C 1
ATOM 1449 O O . ARG A 1 181 ? 2.508 0.459 -8.643 1.00 97.94 181 ARG A O 1
ATOM 1456 N N . PHE A 1 182 ? 3.186 2.593 -8.875 1.00 98.00 182 PHE A N 1
ATOM 1457 C CA . PHE A 1 182 ? 4.603 2.329 -8.726 1.00 98.00 182 PHE A CA 1
ATOM 1458 C C . PHE A 1 182 ? 5.271 3.366 -7.827 1.00 98.00 182 PHE A C 1
ATOM 1460 O O . PHE A 1 182 ? 5.247 4.567 -8.092 1.00 98.00 182 PHE A O 1
ATOM 1467 N N . HIS A 1 183 ? 5.879 2.892 -6.745 1.00 97.88 183 HIS A N 1
ATOM 1468 C CA . HIS A 1 183 ? 6.564 3.708 -5.759 1.00 97.88 183 HIS A CA 1
ATOM 1469 C C . HIS A 1 183 ? 8.026 3.939 -6.151 1.00 97.88 183 HIS A C 1
ATOM 1471 O O . HIS A 1 183 ? 8.939 3.230 -5.712 1.00 97.88 183 HIS A O 1
ATOM 1477 N N . ARG A 1 184 ? 8.248 5.005 -6.924 1.00 96.31 184 ARG A N 1
ATOM 1478 C CA . ARG A 1 184 ? 9.560 5.423 -7.443 1.00 96.31 184 ARG A CA 1
ATOM 1479 C C . ARG A 1 184 ? 10.607 5.571 -6.347 1.00 96.31 184 ARG A C 1
ATOM 1481 O O . ARG A 1 184 ? 11.694 5.003 -6.443 1.00 96.31 184 ARG A O 1
ATOM 1488 N N . ALA A 1 185 ? 10.264 6.297 -5.279 1.00 95.62 185 ALA A N 1
ATOM 1489 C CA . ALA A 1 185 ? 11.212 6.582 -4.204 1.00 95.62 185 ALA A CA 1
ATOM 1490 C C . ALA A 1 185 ? 11.714 5.301 -3.522 1.00 95.62 185 ALA A C 1
ATOM 1492 O O . ALA A 1 185 ? 12.914 5.136 -3.321 1.00 95.62 185 ALA A O 1
ATOM 1493 N N . LYS A 1 186 ? 10.809 4.363 -3.223 1.00 95.56 186 LYS A N 1
ATOM 1494 C CA . LYS A 1 186 ? 11.153 3.081 -2.603 1.00 95.56 186 LYS A CA 1
ATOM 1495 C C . LYS A 1 186 ? 12.018 2.222 -3.518 1.00 95.56 186 LYS A C 1
ATOM 1497 O O . LYS A 1 186 ? 13.044 1.721 -3.070 1.00 95.56 186 LYS A O 1
ATOM 1502 N N . CYS A 1 187 ? 11.642 2.103 -4.793 1.00 95.56 187 CYS A N 1
ATOM 1503 C CA . CYS A 1 187 ? 12.427 1.367 -5.781 1.00 95.56 187 CYS A CA 1
ATOM 1504 C C . CYS A 1 187 ? 13.869 1.895 -5.843 1.00 95.56 187 CYS A C 1
ATOM 1506 O O . CYS A 1 187 ? 14.816 1.132 -5.675 1.00 95.56 187 CYS A O 1
ATOM 1508 N N . ARG A 1 188 ? 14.046 3.216 -5.946 1.00 93.50 188 ARG A N 1
ATOM 1509 C CA . ARG A 1 188 ? 15.373 3.848 -5.984 1.00 93.50 188 ARG A CA 1
ATOM 1510 C C . ARG A 1 188 ? 16.177 3.657 -4.702 1.00 93.50 188 ARG A C 1
ATOM 1512 O O . ARG A 1 188 ? 17.371 3.390 -4.785 1.00 93.50 188 ARG A O 1
ATOM 1519 N N . LEU A 1 189 ? 15.544 3.765 -3.534 1.00 92.81 189 LEU A N 1
ATOM 1520 C CA . LEU A 1 189 ? 16.218 3.542 -2.253 1.00 92.81 189 LEU A CA 1
ATOM 1521 C C . LEU A 1 189 ? 16.721 2.103 -2.115 1.00 92.81 189 LEU A C 1
ATOM 1523 O O . LEU A 1 189 ? 17.875 1.916 -1.741 1.00 92.81 189 LEU A O 1
ATOM 1527 N N . ILE A 1 190 ? 15.903 1.111 -2.489 1.00 92.00 190 ILE A N 1
ATOM 1528 C CA . ILE A 1 190 ? 16.318 -0.299 -2.520 1.00 92.00 190 ILE A CA 1
ATOM 1529 C C . ILE A 1 190 ? 17.509 -0.467 -3.467 1.00 92.00 190 ILE A C 1
ATOM 1531 O O . ILE A 1 190 ? 18.501 -1.094 -3.108 1.00 92.00 190 ILE A O 1
ATOM 1535 N N . MET A 1 191 ? 17.466 0.137 -4.656 1.00 91.19 191 MET A N 1
ATOM 1536 C CA . MET A 1 191 ? 18.570 0.049 -5.617 1.00 91.19 191 MET A CA 1
ATOM 1537 C C . MET A 1 191 ? 19.876 0.675 -5.115 1.00 91.19 191 MET A C 1
ATOM 1539 O O . MET A 1 191 ? 20.950 0.202 -5.472 1.00 91.19 191 MET A O 1
ATOM 1543 N N . TRP A 1 192 ? 19.812 1.723 -4.291 1.00 89.38 192 TRP A N 1
ATOM 1544 C CA . TRP A 1 192 ? 21.005 2.358 -3.718 1.00 89.38 192 TRP A CA 1
ATOM 1545 C C . TRP A 1 192 ? 21.572 1.636 -2.495 1.00 89.38 192 TRP A C 1
ATOM 1547 O O . TRP A 1 192 ? 22.729 1.866 -2.142 1.00 89.38 192 TRP A O 1
ATOM 1557 N N . GLU A 1 193 ? 20.784 0.781 -1.847 1.00 88.06 193 GLU A N 1
ATOM 1558 C CA . GLU A 1 193 ? 21.207 0.036 -0.661 1.00 88.06 193 GLU A CA 1
ATOM 1559 C C . GLU A 1 193 ? 22.378 -0.910 -0.985 1.00 88.06 193 GLU A C 1
ATOM 1561 O O . GLU A 1 193 ? 23.399 -0.909 -0.289 1.00 88.06 193 GLU A O 1
ATOM 1566 N N . ASP A 1 194 ? 22.284 -1.630 -2.108 1.00 90.50 194 ASP A N 1
ATOM 1567 C CA . ASP A 1 194 ? 23.253 -2.642 -2.530 1.00 90.50 194 ASP A CA 1
ATOM 1568 C C . ASP A 1 194 ? 23.567 -2.548 -4.030 1.00 90.50 194 ASP A C 1
ATOM 1570 O O . ASP A 1 194 ? 22.673 -2.481 -4.871 1.00 90.50 194 ASP A O 1
ATOM 1574 N N . VAL A 1 195 ? 24.855 -2.621 -4.381 1.00 89.06 195 VAL A N 1
ATOM 1575 C CA . VAL A 1 195 ? 25.323 -2.600 -5.777 1.00 89.06 195 VAL A CA 1
ATOM 1576 C C . VAL A 1 195 ? 24.748 -3.757 -6.603 1.00 89.06 195 VAL A C 1
ATOM 1578 O O . VAL A 1 195 ? 24.491 -3.604 -7.796 1.00 89.06 195 VAL A O 1
ATOM 1581 N N . ARG A 1 196 ? 24.463 -4.903 -5.970 1.00 93.06 196 ARG A N 1
ATOM 1582 C CA . ARG A 1 196 ? 23.858 -6.077 -6.617 1.00 93.06 196 ARG A CA 1
ATOM 1583 C C . ARG A 1 196 ? 22.460 -5.789 -7.151 1.00 93.06 196 ARG A C 1
ATOM 1585 O O . ARG A 1 196 ? 21.994 -6.504 -8.035 1.00 93.06 196 ARG A O 1
ATOM 1592 N N . HIS A 1 197 ? 21.786 -4.761 -6.637 1.00 93.44 197 HIS A N 1
ATOM 1593 C CA . HIS A 1 197 ? 20.457 -4.375 -7.097 1.00 93.44 197 HIS A CA 1
ATOM 1594 C C . HIS A 1 197 ? 20.473 -3.642 -8.442 1.00 93.44 197 HIS A C 1
ATOM 1596 O O . HIS A 1 197 ? 19.418 -3.520 -9.058 1.00 93.44 197 HIS A O 1
ATOM 1602 N N . TYR A 1 198 ? 21.643 -3.239 -8.953 1.00 90.38 198 TYR A N 1
ATOM 1603 C CA . TYR A 1 198 ? 21.765 -2.643 -10.287 1.00 90.38 198 TYR A CA 1
ATOM 1604 C C . TYR A 1 198 ? 21.250 -3.569 -11.401 1.00 90.38 198 TYR A C 1
ATOM 1606 O O . TYR A 1 198 ? 20.700 -3.102 -12.387 1.00 90.38 198 TYR A O 1
ATOM 1614 N N . ARG A 1 199 ? 21.300 -4.895 -11.213 1.00 93.56 199 ARG A N 1
ATOM 1615 C CA . ARG A 1 199 ? 20.713 -5.862 -12.163 1.00 93.56 199 ARG A CA 1
ATOM 1616 C C . ARG A 1 199 ? 19.199 -5.708 -12.369 1.00 93.56 199 ARG A C 1
ATOM 1618 O O . ARG A 1 199 ? 18.656 -6.271 -13.310 1.00 93.56 199 ARG A O 1
ATOM 1625 N N . PHE A 1 200 ? 18.514 -4.996 -11.473 1.00 94.94 200 PHE A N 1
ATOM 1626 C CA . PHE A 1 200 ? 17.082 -4.719 -11.564 1.00 94.94 200 PHE A CA 1
ATOM 1627 C C . PHE A 1 200 ? 16.773 -3.379 -12.251 1.00 94.94 200 PHE A C 1
ATOM 1629 O O . PHE A 1 200 ? 15.614 -2.970 -12.264 1.00 94.94 200 PHE A O 1
ATOM 1636 N N . ASP A 1 201 ? 17.765 -2.700 -12.840 1.00 94.62 201 ASP A N 1
ATOM 1637 C CA . ASP A 1 201 ? 17.540 -1.473 -13.618 1.00 94.62 201 ASP A CA 1
ATOM 1638 C C . ASP A 1 201 ? 16.504 -1.646 -14.740 1.00 94.62 201 ASP A C 1
ATOM 1640 O O . ASP A 1 201 ? 15.590 -0.822 -14.801 1.00 94.62 201 ASP A O 1
ATOM 1644 N N . PRO A 1 202 ? 16.520 -2.744 -15.527 1.00 95.81 202 PRO A N 1
ATOM 1645 C CA . PRO A 1 202 ? 15.493 -2.970 -16.544 1.00 95.81 202 PRO A CA 1
ATOM 1646 C C . PRO A 1 202 ? 14.079 -3.084 -15.958 1.00 95.81 202 PRO A C 1
ATOM 1648 O O . PRO A 1 202 ? 13.121 -2.578 -16.533 1.00 95.81 202 PRO A O 1
ATOM 1651 N N . LEU A 1 203 ? 13.934 -3.698 -14.774 1.00 94.88 203 LEU A N 1
ATOM 1652 C CA . LEU A 1 203 ? 12.641 -3.789 -14.087 1.00 94.88 203 LEU A CA 1
ATOM 1653 C C . LEU A 1 203 ? 12.157 -2.409 -13.629 1.00 94.88 203 LEU A C 1
ATOM 1655 O O . LEU A 1 203 ? 10.972 -2.101 -13.745 1.00 94.88 203 LEU A O 1
ATOM 1659 N N . ARG A 1 204 ? 13.063 -1.579 -13.104 1.00 96.06 204 ARG A N 1
ATOM 1660 C CA . ARG A 1 204 ? 12.759 -0.191 -12.744 1.00 96.06 204 ARG A CA 1
ATOM 1661 C C . ARG A 1 204 ? 12.261 0.573 -13.972 1.00 96.06 204 ARG A C 1
ATOM 1663 O O . ARG A 1 204 ? 11.188 1.156 -13.915 1.00 96.06 204 ARG A O 1
ATOM 1670 N N . GLU A 1 205 ? 13.012 0.541 -15.072 1.00 95.69 205 GLU A N 1
ATOM 1671 C CA . GLU A 1 205 ? 12.642 1.222 -16.322 1.00 95.69 205 GLU A CA 1
ATOM 1672 C C . GLU A 1 205 ? 11.295 0.763 -16.858 1.00 95.69 205 GLU A C 1
ATOM 1674 O O . GLU A 1 205 ? 10.450 1.599 -17.165 1.00 95.69 205 GLU A O 1
ATOM 1679 N N . PHE A 1 206 ? 11.060 -0.548 -16.878 1.00 95.81 206 PHE A N 1
ATOM 1680 C CA . PHE A 1 206 ? 9.770 -1.109 -17.246 1.00 95.81 206 PHE A CA 1
ATOM 1681 C C . PHE A 1 206 ? 8.632 -0.491 -16.422 1.00 95.81 206 PHE A C 1
ATOM 1683 O O . PHE A 1 206 ? 7.679 0.028 -16.996 1.00 95.81 206 PHE A O 1
ATOM 1690 N N . LEU A 1 207 ? 8.747 -0.479 -15.087 1.00 96.94 207 LEU A N 1
ATOM 1691 C CA . LEU A 1 207 ? 7.729 0.096 -14.198 1.00 96.94 207 LEU A CA 1
ATOM 1692 C C . LEU A 1 207 ? 7.550 1.609 -14.398 1.00 96.94 207 LEU A C 1
ATOM 1694 O O . LEU A 1 207 ? 6.430 2.109 -14.293 1.00 96.94 207 LEU A O 1
ATOM 1698 N N . GLU A 1 208 ? 8.625 2.339 -14.691 1.00 96.19 208 GLU A N 1
ATOM 1699 C CA . GLU A 1 208 ? 8.573 3.769 -15.002 1.00 96.19 208 GLU A CA 1
ATOM 1700 C C . GLU A 1 208 ? 7.812 4.053 -16.309 1.00 96.19 208 GLU A C 1
ATOM 1702 O O . GLU A 1 208 ? 7.109 5.060 -16.387 1.00 96.19 208 GLU A O 1
ATOM 1707 N N . LEU A 1 209 ? 7.942 3.171 -17.306 1.00 95.94 209 LEU A N 1
ATOM 1708 C CA . LEU A 1 209 ? 7.362 3.325 -18.642 1.00 95.94 209 LEU A CA 1
ATOM 1709 C C . LEU A 1 209 ? 5.915 2.833 -18.751 1.00 95.94 209 LEU A C 1
ATOM 1711 O O . LEU A 1 209 ? 5.219 3.246 -19.672 1.00 95.94 209 LEU A O 1
ATOM 1715 N N . VAL A 1 210 ? 5.420 2.003 -17.822 1.00 95.25 210 VAL A N 1
ATOM 1716 C CA . VAL A 1 210 ? 4.034 1.484 -17.858 1.00 95.25 210 VAL A CA 1
ATOM 1717 C C . VAL A 1 210 ? 2.973 2.564 -18.144 1.00 95.25 210 VAL A C 1
ATOM 1719 O O . VAL A 1 210 ? 2.091 2.298 -18.956 1.00 95.25 210 VAL A O 1
ATOM 1722 N N . PRO A 1 211 ? 2.988 3.764 -17.532 1.00 94.00 211 PRO A N 1
ATOM 1723 C CA . PRO A 1 211 ? 1.952 4.764 -17.796 1.00 94.00 211 PRO A CA 1
ATOM 1724 C C . PRO A 1 211 ? 1.882 5.253 -19.248 1.00 94.00 211 PRO A C 1
ATOM 1726 O O . PRO A 1 211 ? 0.805 5.664 -19.670 1.00 94.00 211 PRO A O 1
ATOM 1729 N N . SER A 1 212 ? 3.001 5.248 -19.981 1.00 93.62 212 SER A N 1
ATOM 1730 C CA . SER A 1 212 ? 3.093 5.782 -21.347 1.00 93.62 212 SER A CA 1
ATOM 1731 C C . SER A 1 212 ? 3.198 4.696 -22.418 1.00 93.62 212 SER A C 1
ATOM 1733 O O . SER A 1 212 ? 2.594 4.832 -23.474 1.00 93.62 212 SER A O 1
ATOM 1735 N N . GLU A 1 213 ? 3.908 3.604 -22.134 1.00 92.06 213 GLU A N 1
ATOM 1736 C CA . GLU A 1 213 ? 4.294 2.578 -23.113 1.00 92.06 213 GLU A CA 1
ATOM 1737 C C . GLU A 1 213 ? 3.590 1.228 -22.890 1.00 92.06 213 GLU A C 1
ATOM 1739 O O . GLU A 1 213 ? 4.013 0.205 -23.429 1.00 92.06 213 GLU A O 1
ATOM 1744 N N . CYS A 1 214 ? 2.535 1.162 -22.066 1.00 90.31 214 CYS A N 1
ATOM 1745 C CA . CYS A 1 214 ? 1.846 -0.109 -21.835 1.00 90.31 214 CYS A CA 1
ATOM 1746 C C . CYS A 1 214 ? 1.245 -0.650 -23.149 1.00 90.31 214 CYS A C 1
ATOM 1748 O O . CYS A 1 214 ? 0.396 0.007 -23.757 1.00 90.31 214 CYS A O 1
ATOM 1750 N N . PRO A 1 215 ? 1.590 -1.879 -23.576 1.00 87.44 215 PRO A N 1
ATOM 1751 C CA . PRO A 1 215 ? 1.048 -2.457 -24.800 1.00 87.44 215 PRO A CA 1
ATOM 1752 C C . PRO A 1 215 ? -0.377 -2.980 -24.567 1.00 87.44 215 PRO A C 1
ATOM 1754 O O . PRO A 1 215 ? -0.620 -4.176 -24.396 1.00 87.44 215 PRO A O 1
ATOM 1757 N N . HIS A 1 216 ? -1.353 -2.068 -24.573 1.00 87.12 216 HIS A N 1
ATOM 1758 C CA . HIS A 1 216 ? -2.764 -2.342 -24.267 1.00 87.12 216 HIS A CA 1
ATOM 1759 C C . HIS A 1 216 ? -3.406 -3.425 -25.150 1.00 87.12 216 HIS A C 1
ATOM 1761 O O . HIS A 1 216 ? -4.375 -4.064 -24.729 1.00 87.12 216 HIS A O 1
ATOM 1767 N N . GLN A 1 217 ? -2.869 -3.654 -26.354 1.00 83.94 217 GLN A N 1
ATOM 1768 C CA . GLN A 1 217 ? -3.352 -4.679 -27.283 1.00 83.94 217 GLN A CA 1
ATOM 1769 C C . GLN A 1 217 ? -3.316 -6.103 -26.715 1.00 83.94 217 GLN A C 1
ATOM 1771 O O . GLN A 1 217 ? -4.222 -6.874 -27.012 1.00 83.94 217 GLN A O 1
ATOM 1776 N N . TYR A 1 218 ? -2.348 -6.440 -25.854 1.00 83.12 218 TYR A N 1
ATOM 1777 C CA . TYR A 1 218 ? -2.259 -7.777 -25.250 1.00 83.12 218 TYR A CA 1
ATOM 1778 C C . TYR A 1 218 ? -3.327 -8.023 -24.182 1.00 83.12 218 TYR A C 1
ATOM 1780 O O . TYR A 1 218 ? -3.588 -9.162 -23.803 1.00 83.12 218 TYR A O 1
ATOM 1788 N N . PHE A 1 219 ? -3.959 -6.954 -23.702 1.00 81.81 219 PHE A N 1
ATOM 1789 C CA . PHE A 1 219 ? -4.888 -6.994 -22.580 1.00 81.81 219 PHE A CA 1
ATOM 1790 C C . PHE A 1 219 ? -6.333 -6.670 -22.977 1.00 81.81 219 PHE A C 1
ATOM 1792 O O . PHE A 1 219 ? -7.245 -6.760 -22.151 1.00 81.81 219 PHE A O 1
ATOM 1799 N N . SER A 1 220 ? -6.557 -6.292 -24.234 1.00 75.44 220 SER A N 1
ATOM 1800 C CA . SER A 1 220 ? -7.883 -6.038 -24.792 1.00 75.44 220 SER A CA 1
ATOM 1801 C C . SER A 1 220 ? -8.393 -7.270 -25.534 1.00 75.44 220 SER A C 1
ATOM 1803 O O . SER A 1 220 ? -7.656 -7.912 -26.275 1.00 75.44 220 SER A O 1
ATOM 1805 N N . ALA A 1 221 ? -9.670 -7.606 -25.351 1.00 63.91 221 ALA A N 1
ATOM 1806 C CA . ALA A 1 221 ? -10.329 -8.580 -26.214 1.00 63.91 221 ALA A CA 1
ATOM 1807 C C . ALA A 1 221 ? -10.598 -7.893 -27.560 1.00 63.91 221 ALA A C 1
ATOM 1809 O O . ALA A 1 221 ? -11.498 -7.062 -27.654 1.00 63.91 221 ALA A O 1
ATOM 1810 N N . ARG A 1 222 ? -9.789 -8.164 -28.590 1.00 55.09 222 ARG A N 1
ATOM 1811 C CA . ARG A 1 222 ? -10.180 -7.818 -29.960 1.00 55.09 222 ARG A CA 1
ATOM 1812 C C . ARG A 1 222 ? -11.005 -8.964 -30.525 1.00 55.09 222 ARG A C 1
ATOM 1814 O O . ARG A 1 222 ? -10.546 -10.100 -30.577 1.00 55.09 222 ARG A O 1
ATOM 1821 N N . SER A 1 223 ? -12.207 -8.635 -30.977 1.00 43.06 223 SER A N 1
ATOM 1822 C CA . SER A 1 223 ? -13.048 -9.492 -31.805 1.00 43.06 223 SER A CA 1
ATOM 1823 C C . SER A 1 223 ? -12.271 -9.953 -33.045 1.00 43.06 223 SER A C 1
ATOM 1825 O O . SER A 1 223 ? -11.914 -9.125 -33.882 1.00 43.06 223 SER A O 1
ATOM 1827 N N . GLY A 1 224 ? -12.017 -11.258 -33.170 1.00 49.94 224 GLY A N 1
ATOM 1828 C CA . GLY A 1 224 ? -11.543 -11.878 -34.417 1.00 49.94 224 GLY A CA 1
ATOM 1829 C C . GLY A 1 224 ? -10.073 -12.315 -34.467 1.00 49.94 224 GLY A C 1
ATOM 1830 O O . GLY A 1 224 ? -9.681 -12.944 -35.444 1.00 49.94 224 GLY A O 1
ATOM 1831 N N . GLN A 1 225 ? -9.266 -12.056 -33.435 1.00 50.00 225 GLN A N 1
ATOM 1832 C CA . GLN A 1 225 ? -7.958 -12.703 -33.250 1.00 50.00 225 GLN A CA 1
ATOM 1833 C C . GLN A 1 225 ? -8.026 -13.611 -32.025 1.00 50.00 225 GLN A C 1
ATOM 1835 O O . GLN A 1 225 ? -8.732 -13.279 -31.075 1.00 50.00 225 GLN A O 1
ATOM 1840 N N . ALA A 1 226 ? -7.330 -14.756 -32.067 1.00 51.69 226 ALA A N 1
ATOM 1841 C CA . ALA A 1 226 ? -7.275 -15.711 -30.961 1.00 51.69 226 ALA A CA 1
ATOM 1842 C C . ALA A 1 226 ? -7.029 -14.954 -29.650 1.00 51.69 226 ALA A C 1
ATOM 1844 O O . ALA A 1 226 ? -5.988 -14.316 -29.486 1.00 51.69 226 ALA A O 1
ATOM 1845 N N . GLU A 1 227 ? -8.037 -14.944 -28.778 1.00 62.25 227 GLU A N 1
ATOM 1846 C CA . GLU A 1 227 ? -8.023 -14.133 -27.570 1.00 62.25 227 GLU A CA 1
ATOM 1847 C C . GLU A 1 227 ? -6.770 -14.466 -26.759 1.00 62.25 227 GLU A C 1
ATOM 1849 O O . GLU A 1 227 ? -6.528 -15.626 -26.423 1.00 62.25 227 GLU A O 1
ATOM 1854 N N . GLY A 1 228 ? -5.966 -13.451 -26.427 1.00 65.50 228 GLY A N 1
ATOM 1855 C CA . GLY A 1 228 ? -4.960 -13.606 -25.385 1.00 65.50 228 GLY A CA 1
ATOM 1856 C C . GLY A 1 228 ? -5.673 -14.066 -24.116 1.00 65.50 228 GLY A C 1
ATOM 1857 O O . GLY A 1 228 ? -6.504 -13.335 -23.566 1.00 65.50 228 GLY A O 1
ATOM 1858 N N . LEU A 1 229 ? -5.421 -15.303 -23.693 1.00 75.06 229 LEU A N 1
ATOM 1859 C CA . LEU A 1 229 ? -6.005 -15.849 -22.474 1.00 75.06 229 LEU A CA 1
ATOM 1860 C C . LEU A 1 229 ? -5.383 -15.127 -21.283 1.00 75.06 229 LEU A C 1
ATOM 1862 O O . LEU A 1 229 ? -4.167 -14.920 -21.236 1.00 75.06 229 LEU A O 1
ATOM 1866 N N . ARG A 1 230 ? -6.193 -14.774 -20.280 1.00 77.81 230 ARG A N 1
ATOM 1867 C CA . ARG A 1 230 ? -5.612 -14.419 -18.981 1.00 77.81 230 ARG A CA 1
ATOM 1868 C C . ARG A 1 230 ? -4.837 -15.632 -18.473 1.00 77.81 230 ARG A C 1
ATOM 1870 O O . ARG A 1 230 ? -5.260 -16.766 -18.674 1.00 77.81 230 ARG A O 1
ATOM 1877 N N . ALA A 1 231 ? -3.750 -15.413 -17.738 1.00 78.44 231 ALA A N 1
ATOM 1878 C CA . ALA A 1 231 ? -2.986 -16.519 -17.151 1.00 78.44 231 ALA A CA 1
ATOM 1879 C C . ALA A 1 231 ? -3.861 -17.467 -16.297 1.00 78.44 231 ALA A C 1
ATOM 1881 O O . ALA A 1 231 ? -3.588 -18.658 -16.217 1.00 78.44 231 ALA A O 1
ATOM 1882 N N . SER A 1 232 ? -4.941 -16.953 -15.696 1.00 76.19 232 SER A N 1
ATOM 1883 C CA . SER A 1 232 ? -5.934 -17.743 -14.954 1.00 76.19 232 SER A CA 1
ATOM 1884 C C . SER A 1 232 ? -6.907 -18.546 -15.827 1.00 76.19 232 SER A C 1
ATOM 1886 O O . SER A 1 232 ? -7.553 -19.457 -15.323 1.00 76.19 232 SER A O 1
ATOM 1888 N N . GLU A 1 233 ? -7.070 -18.163 -17.092 1.00 79.88 233 GLU A N 1
ATOM 1889 C CA . GLU A 1 233 ? -7.932 -18.818 -18.088 1.00 79.88 233 GLU A CA 1
ATOM 1890 C C . GLU A 1 233 ? -7.147 -19.846 -18.916 1.00 79.88 233 GLU A C 1
ATOM 1892 O O . GLU A 1 233 ? -7.735 -20.774 -19.467 1.00 79.88 233 GLU A O 1
ATOM 1897 N N . ALA A 1 234 ? -5.820 -19.696 -18.998 1.00 77.25 234 ALA A N 1
ATOM 1898 C CA . ALA A 1 234 ? -4.956 -20.611 -19.725 1.00 77.25 234 ALA A CA 1
ATOM 1899 C C . ALA A 1 234 ? -5.010 -22.031 -19.117 1.00 77.25 234 ALA A C 1
ATOM 1901 O O . ALA A 1 234 ? -4.861 -22.190 -17.899 1.00 77.25 234 ALA A O 1
ATOM 1902 N N . PRO A 1 235 ? -5.203 -23.081 -19.938 1.00 74.25 235 PRO A N 1
ATOM 1903 C CA . PRO A 1 235 ? -5.216 -24.450 -19.449 1.00 74.25 235 PRO A CA 1
ATOM 1904 C C . PRO A 1 235 ? -3.844 -24.809 -18.873 1.00 74.25 235 PRO A C 1
ATOM 1906 O O . PRO A 1 235 ? -2.806 -24.590 -19.497 1.00 74.25 235 PRO A O 1
ATOM 1909 N N . LEU A 1 236 ? -3.837 -25.375 -17.667 1.00 71.69 236 LEU A N 1
ATOM 1910 C CA . LEU A 1 236 ? -2.609 -25.820 -17.017 1.00 71.69 236 LEU A CA 1
ATOM 1911 C C . LEU A 1 236 ? -2.088 -27.071 -17.726 1.00 71.69 236 LEU A C 1
ATOM 1913 O O . LEU A 1 236 ? -2.658 -28.150 -17.591 1.00 71.69 236 LEU A O 1
ATOM 1917 N N . THR A 1 237 ? -0.997 -26.920 -18.467 1.00 72.44 237 THR A N 1
ATOM 1918 C CA . THR A 1 237 ? -0.342 -28.004 -19.214 1.00 72.44 237 THR A CA 1
ATOM 1919 C C . THR A 1 237 ? 0.640 -28.822 -18.372 1.00 72.44 237 THR A C 1
ATOM 1921 O O . THR A 1 237 ? 1.165 -29.821 -18.854 1.00 72.44 237 THR A O 1
ATOM 1924 N N . PHE A 1 238 ? 0.886 -28.444 -17.111 1.00 72.56 238 PHE A N 1
ATOM 1925 C CA . PHE A 1 238 ? 1.823 -29.140 -16.225 1.00 72.56 238 PHE A CA 1
ATOM 1926 C C . PHE A 1 238 ? 1.122 -29.987 -15.154 1.00 72.56 238 PHE A C 1
ATOM 1928 O O . PHE A 1 238 ? 0.086 -29.617 -14.595 1.00 72.56 238 PHE A O 1
ATOM 1935 N N . SER A 1 239 ? 1.725 -31.136 -14.836 1.00 79.88 239 SER A N 1
ATOM 1936 C CA . SER A 1 239 ? 1.227 -32.052 -13.810 1.00 79.88 239 SER A CA 1
ATOM 1937 C C . SER A 1 239 ? 1.401 -31.475 -12.403 1.00 79.88 239 SER A C 1
ATOM 1939 O O . SER A 1 239 ? 2.481 -31.026 -12.022 1.00 79.88 239 SER A O 1
ATOM 1941 N N . ARG A 1 240 ? 0.340 -31.540 -11.592 1.00 82.12 240 ARG A N 1
ATOM 1942 C CA . ARG A 1 240 ? 0.366 -31.131 -10.177 1.00 82.12 240 ARG A CA 1
ATOM 1943 C C . ARG A 1 240 ? 0.858 -32.234 -9.237 1.00 82.12 240 ARG A C 1
ATOM 1945 O O . ARG A 1 240 ? 0.970 -31.980 -8.043 1.00 82.12 240 ARG A O 1
ATOM 1952 N N . THR A 1 241 ? 1.151 -33.437 -9.738 1.00 83.81 241 THR A N 1
ATOM 1953 C CA . THR A 1 241 ? 1.472 -34.611 -8.903 1.00 83.81 241 THR A CA 1
ATOM 1954 C C . THR A 1 241 ? 2.683 -34.382 -7.993 1.00 83.81 241 THR A C 1
ATOM 1956 O O . THR A 1 241 ? 2.727 -34.918 -6.892 1.00 83.81 241 THR A O 1
ATOM 1959 N N . GLN A 1 242 ? 3.638 -33.545 -8.412 1.00 83.56 242 GLN A N 1
ATOM 1960 C CA . GLN A 1 242 ? 4.833 -33.195 -7.630 1.00 83.56 242 GLN A CA 1
ATOM 1961 C C . GLN A 1 242 ? 4.753 -31.803 -6.969 1.00 83.56 242 GLN A C 1
ATOM 1963 O O . GLN A 1 242 ? 5.741 -31.313 -6.422 1.00 83.56 242 GLN A O 1
ATOM 1968 N N . MET A 1 243 ? 3.597 -31.130 -7.014 1.00 84.81 243 MET A N 1
ATOM 1969 C CA . MET A 1 243 ? 3.447 -29.777 -6.476 1.00 84.81 243 MET A CA 1
ATOM 1970 C C . MET A 1 243 ? 3.428 -29.795 -4.942 1.00 84.81 243 MET A C 1
ATOM 1972 O O . MET A 1 243 ? 2.463 -30.237 -4.322 1.00 84.81 243 MET A O 1
ATOM 1976 N N . VAL A 1 244 ? 4.470 -29.245 -4.313 1.00 85.19 244 VAL A N 1
ATOM 1977 C CA . VAL A 1 244 ? 4.540 -29.091 -2.852 1.00 85.19 244 VAL A CA 1
ATOM 1978 C C . VAL A 1 244 ? 4.045 -27.702 -2.449 1.00 85.19 244 VAL A C 1
ATOM 1980 O O . VAL A 1 244 ? 4.745 -26.703 -2.619 1.00 85.19 244 VAL A O 1
ATOM 1983 N N . VAL A 1 245 ? 2.850 -27.629 -1.861 1.00 84.94 245 VAL A N 1
ATOM 1984 C CA . VAL A 1 245 ? 2.296 -26.381 -1.313 1.00 84.94 245 VAL A CA 1
ATOM 1985 C C . VAL A 1 245 ? 2.784 -26.197 0.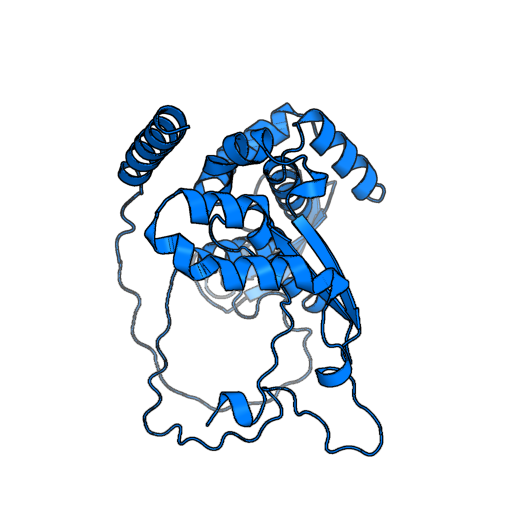123 1.00 84.94 245 VAL A C 1
ATOM 1987 O O . VAL A 1 245 ? 2.473 -27.001 0.998 1.00 84.94 245 VAL A O 1
ATOM 1990 N N . ARG A 1 246 ? 3.545 -25.127 0.386 1.00 87.62 246 ARG A N 1
ATOM 1991 C CA . ARG A 1 246 ? 4.008 -24.769 1.738 1.00 87.62 246 ARG A CA 1
ATOM 1992 C C . ARG A 1 246 ? 3.417 -23.435 2.171 1.00 87.62 246 ARG A C 1
ATOM 1994 O O . ARG A 1 246 ? 3.645 -22.416 1.521 1.00 87.62 246 ARG A O 1
ATOM 2001 N N . GLY A 1 247 ? 2.706 -23.435 3.296 1.00 84.88 247 GLY A N 1
ATOM 2002 C CA . GLY A 1 247 ? 2.296 -22.200 3.957 1.00 84.88 247 GLY A CA 1
ATOM 2003 C C . GLY A 1 247 ? 3.511 -21.460 4.515 1.00 84.88 247 GLY A C 1
ATOM 2004 O O . GLY A 1 247 ? 4.406 -22.075 5.094 1.00 84.88 247 GLY A O 1
ATOM 2005 N N . LYS A 1 248 ? 3.546 -20.138 4.347 1.00 86.00 248 LYS A N 1
ATOM 2006 C CA . LYS A 1 248 ? 4.542 -19.261 4.969 1.00 86.00 248 LYS A CA 1
ATOM 2007 C C . LYS A 1 248 ? 3.822 -18.233 5.829 1.00 86.00 248 LYS A C 1
ATOM 2009 O O . LYS A 1 248 ? 2.798 -17.699 5.412 1.00 86.00 248 LYS A O 1
ATOM 2014 N N . GLN A 1 249 ? 4.373 -17.977 7.011 1.00 87.38 249 GLN A N 1
ATOM 2015 C CA . GLN A 1 249 ? 3.977 -16.870 7.874 1.00 87.38 249 GLN A CA 1
ATOM 2016 C C . GLN A 1 249 ? 5.104 -15.845 7.852 1.00 87.38 249 GLN A C 1
ATOM 2018 O O . GLN A 1 249 ? 6.249 -16.168 8.165 1.00 87.38 249 GLN A O 1
ATOM 2023 N N . ASN A 1 250 ? 4.796 -14.634 7.410 1.00 89.44 250 ASN A N 1
ATOM 2024 C CA . ASN A 1 250 ? 5.744 -13.542 7.281 1.00 89.44 250 ASN A CA 1
ATOM 2025 C C . ASN A 1 250 ? 5.075 -12.199 7.613 1.00 89.44 250 ASN A C 1
ATOM 2027 O O . ASN A 1 250 ? 3.894 -12.119 7.956 1.00 89.44 250 ASN A O 1
ATOM 2031 N N . PHE A 1 251 ? 5.845 -11.122 7.496 1.00 89.69 251 PHE A N 1
ATOM 2032 C CA . PHE A 1 251 ? 5.378 -9.778 7.813 1.00 89.69 251 PHE A CA 1
ATOM 2033 C C . PHE A 1 251 ? 4.195 -9.311 6.945 1.00 89.69 251 PHE A C 1
ATOM 2035 O O . PHE A 1 251 ? 3.309 -8.609 7.431 1.00 89.69 251 PHE A O 1
ATOM 2042 N N . ALA A 1 252 ? 4.115 -9.757 5.686 1.00 89.81 252 ALA A N 1
ATOM 2043 C CA . ALA A 1 252 ? 2.988 -9.440 4.814 1.00 89.81 252 ALA A CA 1
ATOM 2044 C C . ALA A 1 252 ? 1.680 -10.076 5.318 1.00 89.81 252 ALA A C 1
ATOM 2046 O O . ALA A 1 252 ? 0.625 -9.451 5.214 1.00 89.81 252 ALA A O 1
ATOM 2047 N N . ASN A 1 253 ? 1.733 -11.267 5.934 1.00 89.62 253 ASN A N 1
ATOM 2048 C CA . ASN A 1 253 ? 0.564 -11.872 6.587 1.00 89.62 253 ASN A CA 1
ATOM 2049 C C . ASN A 1 253 ? 0.059 -11.008 7.757 1.00 89.62 253 ASN A C 1
ATOM 2051 O O . ASN A 1 253 ? -1.153 -10.827 7.913 1.00 89.62 253 ASN A O 1
ATOM 2055 N N . LEU A 1 254 ? 0.977 -10.440 8.548 1.00 87.31 254 LEU A N 1
ATOM 2056 C CA . LEU A 1 254 ? 0.652 -9.551 9.667 1.00 87.31 254 LEU A CA 1
ATOM 2057 C C . LEU A 1 254 ? 0.031 -8.235 9.179 1.00 87.31 254 LEU A C 1
ATOM 2059 O O . LEU A 1 254 ? -1.044 -7.858 9.647 1.00 87.31 254 LEU A O 1
ATOM 2063 N N . LEU A 1 255 ? 0.651 -7.580 8.192 1.00 89.88 255 LEU A N 1
ATOM 2064 C CA . LEU A 1 255 ? 0.121 -6.371 7.549 1.00 89.88 255 LEU A CA 1
ATOM 2065 C C . LEU A 1 255 ? -1.265 -6.605 6.945 1.00 89.88 255 LEU A C 1
ATOM 2067 O O . LEU A 1 255 ? -2.170 -5.797 7.133 1.00 89.88 255 LEU A O 1
ATOM 2071 N N . CYS A 1 256 ? -1.447 -7.728 6.252 1.00 90.62 256 CYS A N 1
ATOM 2072 C CA . CYS A 1 256 ? -2.729 -8.091 5.664 1.00 90.62 256 CYS A CA 1
ATOM 2073 C C . CYS A 1 256 ? -3.809 -8.245 6.736 1.00 90.62 256 CYS A C 1
ATOM 2075 O O . CYS A 1 256 ? -4.864 -7.619 6.651 1.00 90.62 256 CYS A O 1
ATOM 2077 N N . THR A 1 257 ? -3.515 -8.989 7.803 1.00 86.56 257 THR A N 1
ATOM 2078 C CA . THR A 1 257 ? -4.443 -9.159 8.929 1.00 86.56 257 THR A CA 1
ATOM 2079 C C . THR A 1 257 ? -4.812 -7.819 9.566 1.00 86.56 257 THR A C 1
ATOM 2081 O O . THR A 1 257 ? -5.969 -7.615 9.924 1.00 86.56 257 THR A O 1
ATOM 2084 N N . PHE A 1 258 ? -3.852 -6.898 9.677 1.00 87.50 258 PHE A N 1
ATOM 2085 C CA . PHE A 1 258 ? -4.068 -5.561 10.219 1.00 87.50 258 PHE A CA 1
ATOM 2086 C C . PHE A 1 258 ? -4.984 -4.704 9.334 1.00 87.50 258 PHE A C 1
ATOM 2088 O O . PHE A 1 258 ? -5.978 -4.168 9.820 1.00 87.50 258 PHE A O 1
ATOM 2095 N N . VAL A 1 259 ? -4.693 -4.606 8.034 1.00 90.75 259 VAL A N 1
ATOM 2096 C CA . VAL A 1 259 ? -5.449 -3.751 7.104 1.00 90.75 259 VAL A CA 1
ATOM 2097 C C . VAL A 1 259 ? -6.857 -4.278 6.872 1.00 90.75 259 VAL A C 1
ATOM 2099 O O . VAL A 1 259 ? -7.812 -3.510 6.852 1.00 90.75 259 VAL A O 1
ATOM 2102 N N . LEU A 1 260 ? -7.026 -5.595 6.746 1.00 88.94 260 LEU A N 1
ATOM 2103 C CA . LEU A 1 260 ? -8.336 -6.176 6.454 1.00 88.94 260 LEU A CA 1
ATOM 2104 C C . LEU A 1 260 ? -9.372 -5.922 7.561 1.00 88.94 260 LEU A C 1
ATOM 2106 O O . LEU A 1 260 ? -10.568 -5.982 7.284 1.00 88.94 260 LEU A O 1
ATOM 2110 N N . GLN A 1 261 ? -8.945 -5.595 8.787 1.00 83.75 261 GLN A N 1
ATOM 2111 C CA . GLN A 1 261 ? -9.845 -5.180 9.873 1.00 83.75 261 GLN A CA 1
ATOM 2112 C C . GLN A 1 261 ? -10.529 -3.832 9.598 1.00 83.75 261 GLN A C 1
ATOM 2114 O O . GLN A 1 261 ? -11.613 -3.573 10.116 1.00 83.75 261 GLN A O 1
ATOM 2119 N N . SER A 1 262 ? -9.940 -2.957 8.776 1.00 84.62 262 SER A N 1
ATOM 2120 C CA . SER A 1 262 ? -10.555 -1.664 8.459 1.00 84.62 262 SER A CA 1
ATOM 2121 C C . SER A 1 262 ? -11.602 -1.748 7.352 1.00 84.62 262 SER A C 1
ATOM 2123 O O . SER A 1 262 ? -12.285 -0.761 7.108 1.00 84.62 262 SER A O 1
ATOM 2125 N N . VAL A 1 263 ? -11.726 -2.887 6.661 1.00 85.56 263 VAL A N 1
ATOM 2126 C CA . VAL A 1 263 ? -12.513 -2.994 5.427 1.00 85.56 263 VAL A CA 1
ATOM 2127 C C . VAL A 1 263 ? -13.748 -3.865 5.638 1.00 85.56 263 VAL A C 1
ATOM 2129 O O . VAL A 1 263 ? -13.669 -5.096 5.690 1.00 85.56 263 VAL A O 1
ATOM 2132 N N . ALA A 1 264 ? -14.917 -3.225 5.690 1.00 79.31 264 ALA A N 1
ATOM 2133 C CA . ALA A 1 264 ? -16.191 -3.928 5.815 1.00 79.31 264 ALA A CA 1
ATOM 2134 C C . ALA A 1 264 ? -16.532 -4.733 4.545 1.00 79.31 264 ALA A C 1
ATOM 2136 O O . ALA A 1 264 ? -16.864 -5.920 4.612 1.00 79.31 264 ALA A O 1
ATOM 2137 N N . GLU A 1 265 ? -16.407 -4.107 3.373 1.00 83.50 265 GLU A N 1
ATOM 2138 C CA . GLU A 1 265 ? -16.822 -4.689 2.098 1.00 83.50 265 GLU A CA 1
ATOM 2139 C C . GLU A 1 265 ? -15.730 -5.546 1.451 1.00 83.50 265 GLU A C 1
ATOM 2141 O O . GLU A 1 265 ? -14.607 -5.103 1.218 1.00 83.50 265 GLU A O 1
ATOM 2146 N N . ARG A 1 266 ? -16.078 -6.779 1.062 1.00 85.56 266 ARG A N 1
ATOM 2147 C CA . ARG A 1 266 ? -15.142 -7.712 0.406 1.00 85.56 266 ARG A CA 1
ATOM 2148 C C . ARG A 1 266 ? -14.515 -7.125 -0.865 1.00 85.56 266 ARG A C 1
ATOM 2150 O O . ARG A 1 266 ? -13.325 -7.322 -1.088 1.00 85.56 266 ARG A O 1
ATOM 2157 N N . LYS A 1 267 ? -15.296 -6.380 -1.658 1.00 87.94 267 LYS A N 1
ATOM 2158 C CA . LYS A 1 267 ? -14.863 -5.788 -2.937 1.00 87.94 267 LYS A CA 1
ATOM 2159 C C . LYS A 1 267 ? -13.764 -4.727 -2.775 1.00 87.94 267 LYS A C 1
ATOM 2161 O O . LYS A 1 267 ? -12.984 -4.533 -3.697 1.00 87.94 267 LYS A O 1
ATOM 2166 N N . LEU A 1 268 ? -13.672 -4.080 -1.611 1.00 88.81 268 LEU A N 1
ATOM 2167 C CA . LEU A 1 268 ? -12.719 -2.991 -1.351 1.00 88.81 268 LEU A CA 1
ATOM 2168 C C . LEU A 1 268 ? -11.387 -3.466 -0.753 1.00 88.81 268 LEU A C 1
ATOM 2170 O O . LEU A 1 268 ? -10.436 -2.694 -0.660 1.00 88.81 268 LEU A O 1
ATOM 2174 N N . ARG A 1 269 ? -11.293 -4.737 -0.346 1.00 90.25 269 ARG A N 1
ATOM 2175 C CA . ARG A 1 269 ? -10.122 -5.269 0.373 1.00 90.25 269 ARG A CA 1
ATOM 2176 C C . ARG A 1 269 ? -8.840 -5.187 -0.410 1.00 90.25 269 ARG A C 1
ATOM 2178 O O . ARG A 1 269 ? -7.805 -4.864 0.157 1.00 90.25 269 ARG A O 1
ATOM 2185 N N . HIS A 1 270 ? -8.933 -5.530 -1.686 1.00 91.38 270 HIS A N 1
ATOM 2186 C CA . HIS A 1 270 ? -7.782 -5.595 -2.565 1.00 91.38 270 HIS A CA 1
ATOM 2187 C C . HIS A 1 270 ? -7.138 -4.217 -2.696 1.00 91.38 270 HIS A C 1
ATOM 2189 O O . HIS A 1 270 ? -5.967 -4.054 -2.375 1.00 91.38 270 HIS A O 1
ATOM 2195 N N . GLU A 1 271 ? -7.947 -3.207 -3.012 1.00 92.75 271 GLU A N 1
ATOM 2196 C CA . GLU A 1 271 ? -7.508 -1.814 -3.120 1.00 92.75 271 GLU A CA 1
ATOM 2197 C C . GLU A 1 271 ? -6.946 -1.279 -1.793 1.00 92.75 271 GLU A C 1
ATOM 2199 O O . GLU A 1 271 ? -5.870 -0.679 -1.771 1.00 92.75 271 GLU A O 1
ATOM 2204 N N . ALA A 1 272 ? -7.635 -1.518 -0.672 1.00 93.50 272 ALA A N 1
ATOM 2205 C CA . ALA A 1 272 ? -7.181 -1.064 0.642 1.00 93.50 272 ALA A CA 1
ATOM 2206 C C . ALA A 1 272 ? -5.832 -1.690 1.034 1.00 93.50 272 ALA A C 1
ATOM 2208 O O . ALA A 1 272 ? -4.921 -0.987 1.476 1.00 93.50 272 ALA A O 1
ATOM 2209 N N . LEU A 1 273 ? -5.690 -3.002 0.829 1.00 95.06 273 LEU A N 1
ATOM 2210 C CA . LEU A 1 273 ? -4.470 -3.745 1.124 1.00 95.06 273 LEU A CA 1
ATOM 2211 C C . LEU A 1 273 ? -3.303 -3.269 0.258 1.00 95.06 273 LEU A C 1
ATOM 2213 O O . LEU A 1 273 ? -2.236 -2.954 0.784 1.00 95.06 273 LEU A O 1
ATOM 2217 N N . GLN A 1 274 ? -3.521 -3.175 -1.052 1.00 95.62 274 GLN A N 1
ATOM 2218 C CA . GLN A 1 274 ? -2.524 -2.724 -2.015 1.00 95.62 274 GLN A CA 1
ATOM 2219 C C . GLN A 1 274 ? -2.034 -1.318 -1.711 1.00 95.62 274 GLN A C 1
ATOM 2221 O O . GLN A 1 274 ? -0.829 -1.098 -1.610 1.00 95.62 274 GLN A O 1
ATOM 2226 N N . LYS A 1 275 ? -2.960 -0.375 -1.514 1.00 95.50 275 LYS A N 1
ATOM 2227 C CA . LYS A 1 275 ? -2.641 1.014 -1.179 1.00 95.50 275 LYS A CA 1
ATOM 2228 C C . LYS A 1 275 ? -1.833 1.089 0.115 1.00 95.50 275 LYS A C 1
ATOM 2230 O O . LYS A 1 275 ? -0.800 1.754 0.155 1.00 95.50 275 LYS A O 1
ATOM 2235 N N . PHE A 1 276 ? -2.264 0.381 1.161 1.00 96.38 276 PHE A N 1
ATOM 2236 C CA . PHE A 1 276 ? -1.576 0.420 2.446 1.00 96.38 276 PHE A CA 1
ATOM 2237 C C . PHE A 1 276 ? -0.175 -0.193 2.375 1.00 96.38 276 PHE A C 1
ATOM 2239 O O . PHE A 1 276 ? 0.780 0.430 2.837 1.00 96.38 276 PHE A O 1
ATOM 2246 N N . MET A 1 277 ? -0.030 -1.382 1.782 1.00 96.69 277 MET A N 1
ATOM 2247 C CA . MET A 1 277 ? 1.275 -2.027 1.617 1.00 96.69 277 MET A CA 1
ATOM 2248 C C . MET A 1 277 ? 2.198 -1.170 0.753 1.00 96.69 277 MET A C 1
ATOM 2250 O O . MET A 1 277 ? 3.332 -0.902 1.145 1.00 96.69 277 MET A O 1
ATOM 2254 N N . LEU A 1 278 ? 1.702 -0.641 -0.366 1.00 97.19 278 LEU A N 1
ATOM 2255 C CA . LEU A 1 278 ? 2.491 0.224 -1.231 1.00 97.19 278 LEU A CA 1
ATOM 2256 C C . LEU A 1 278 ? 3.060 1.423 -0.467 1.00 97.19 278 LEU A C 1
ATOM 2258 O O . LEU A 1 278 ? 4.215 1.752 -0.686 1.00 97.19 278 LEU A O 1
ATOM 2262 N N . TYR A 1 279 ? 2.327 2.045 0.454 1.00 96.31 279 TYR A N 1
ATOM 2263 C CA . TYR A 1 279 ? 2.808 3.246 1.152 1.00 96.31 279 TYR A CA 1
ATOM 2264 C C . TYR A 1 279 ? 3.563 2.975 2.461 1.00 96.31 279 TYR A C 1
ATOM 2266 O O . TYR A 1 279 ? 4.385 3.794 2.863 1.00 96.31 279 TYR A O 1
ATOM 2274 N N . ASN A 1 280 ? 3.305 1.851 3.136 1.00 96.19 280 ASN A N 1
ATOM 2275 C CA . ASN A 1 280 ? 3.788 1.623 4.506 1.00 96.19 280 ASN A CA 1
ATOM 2276 C C . ASN A 1 280 ? 4.747 0.436 4.646 1.00 96.19 280 ASN A C 1
ATOM 2278 O O . ASN A 1 280 ? 5.571 0.432 5.562 1.00 96.19 280 ASN A O 1
ATOM 2282 N N . ASP A 1 281 ? 4.660 -0.563 3.767 1.00 94.94 281 ASP A N 1
ATOM 2283 C CA . ASP A 1 281 ? 5.611 -1.673 3.750 1.00 94.94 281 ASP A CA 1
ATOM 2284 C C . ASP A 1 281 ? 6.932 -1.235 3.101 1.00 94.94 281 ASP A C 1
ATOM 2286 O O . ASP A 1 281 ? 6.947 -0.403 2.199 1.00 94.94 281 ASP A O 1
ATOM 2290 N N . SER A 1 282 ? 8.066 -1.784 3.528 1.00 91.69 282 SER A N 1
ATOM 2291 C CA . SER A 1 282 ? 9.376 -1.389 2.997 1.00 91.69 282 SER A CA 1
ATOM 2292 C C . SER A 1 282 ? 9.715 -1.980 1.629 1.00 91.69 282 SER A C 1
ATOM 2294 O O . SER A 1 282 ? 10.601 -1.443 0.971 1.00 91.69 282 SER A O 1
ATOM 2296 N N . VAL A 1 283 ? 9.055 -3.060 1.193 1.00 91.88 283 VAL A N 1
ATOM 2297 C CA . VAL A 1 283 ? 9.479 -3.843 0.012 1.00 91.88 283 VAL A CA 1
ATOM 2298 C C . VAL A 1 283 ? 8.445 -3.893 -1.114 1.00 91.88 283 VAL A C 1
ATOM 2300 O O . VAL A 1 283 ? 8.786 -4.194 -2.254 1.00 91.88 283 VAL A O 1
ATOM 2303 N N . THR A 1 284 ? 7.192 -3.533 -0.845 1.00 95.56 284 THR A N 1
ATOM 2304 C CA . THR A 1 284 ? 6.136 -3.444 -1.863 1.00 95.56 284 THR A CA 1
ATOM 2305 C C . THR A 1 284 ? 6.354 -2.218 -2.753 1.00 95.56 284 THR A C 1
ATOM 2307 O O . THR A 1 284 ? 6.006 -1.105 -2.364 1.00 95.56 284 THR A O 1
ATOM 2310 N N . ILE A 1 285 ? 6.949 -2.386 -3.936 1.00 96.75 285 ILE A N 1
ATOM 2311 C CA . ILE A 1 285 ? 7.274 -1.265 -4.842 1.00 96.75 285 ILE A CA 1
ATOM 2312 C C . ILE A 1 285 ? 6.200 -0.968 -5.890 1.00 96.75 285 ILE A C 1
ATOM 2314 O O . ILE A 1 285 ? 6.155 0.155 -6.380 1.00 96.75 285 ILE A O 1
ATOM 2318 N N . ALA A 1 286 ? 5.344 -1.928 -6.243 1.00 97.81 286 ALA A N 1
ATOM 2319 C CA . ALA A 1 286 ? 4.338 -1.747 -7.285 1.00 97.81 286 ALA A CA 1
ATOM 2320 C C . ALA A 1 286 ? 3.097 -2.614 -7.048 1.00 97.81 286 ALA A C 1
ATOM 2322 O O . ALA A 1 286 ? 3.172 -3.649 -6.383 1.00 97.81 286 ALA A O 1
ATOM 2323 N N . THR A 1 287 ? 1.965 -2.196 -7.609 1.00 96.81 287 THR A N 1
ATOM 2324 C CA . THR A 1 287 ? 0.689 -2.926 -7.585 1.00 96.81 287 THR A CA 1
ATOM 2325 C C . THR A 1 287 ? 0.019 -2.850 -8.951 1.00 96.81 287 THR A C 1
ATOM 2327 O O . THR A 1 287 ? 0.157 -1.835 -9.635 1.00 96.81 287 THR A O 1
ATOM 2330 N N . GLU A 1 288 ? -0.735 -3.891 -9.316 1.00 94.19 288 GLU A N 1
ATOM 2331 C CA . GLU A 1 288 ? -1.452 -3.980 -10.602 1.00 94.19 288 GLU A CA 1
ATOM 2332 C C . GLU A 1 288 ? -0.544 -3.749 -11.820 1.00 94.19 288 GLU A C 1
ATOM 2334 O O . GLU A 1 288 ? -0.860 -2.982 -12.729 1.00 94.19 288 GLU A O 1
ATOM 2339 N N . VAL A 1 289 ? 0.630 -4.385 -11.805 1.00 94.75 289 VAL A N 1
ATOM 2340 C CA . VAL A 1 289 ? 1.606 -4.312 -12.896 1.00 94.75 289 VAL A CA 1
ATOM 2341 C C . VAL A 1 289 ? 1.097 -5.140 -14.084 1.00 94.75 289 VAL A C 1
ATOM 2343 O O . VAL A 1 289 ? 0.849 -6.335 -13.905 1.00 94.75 289 VAL A O 1
ATOM 2346 N N . PRO A 1 290 ? 0.949 -4.556 -15.287 1.00 91.44 290 PRO A N 1
ATOM 2347 C CA . PRO A 1 290 ? 0.528 -5.303 -16.466 1.00 91.44 290 PRO A CA 1
ATOM 2348 C C . PRO A 1 290 ? 1.679 -6.184 -16.957 1.00 91.44 290 PRO A C 1
ATOM 2350 O O . PRO A 1 290 ? 2.695 -5.681 -17.424 1.00 91.44 290 PRO A O 1
ATOM 2353 N N . VAL A 1 291 ? 1.521 -7.502 -16.861 1.00 89.38 291 VAL A N 1
ATOM 2354 C CA . VAL A 1 291 ? 2.516 -8.479 -17.324 1.00 89.38 291 VAL A CA 1
ATOM 2355 C C . VAL A 1 291 ? 1.886 -9.346 -18.404 1.00 89.38 291 VAL A C 1
ATOM 2357 O O . VAL A 1 291 ? 0.774 -9.844 -18.233 1.00 89.38 291 VAL A O 1
ATOM 2360 N N . TYR A 1 292 ? 2.602 -9.522 -19.508 1.00 86.62 292 TYR A N 1
ATOM 2361 C CA . TYR A 1 292 ? 2.239 -10.413 -20.602 1.00 86.62 292 TYR A CA 1
ATOM 2362 C C . TYR A 1 292 ? 3.437 -11.302 -20.930 1.00 86.62 292 TYR A C 1
ATOM 2364 O O . TYR A 1 292 ? 4.578 -10.937 -20.658 1.00 86.62 292 TYR A O 1
ATOM 2372 N N . ILE A 1 293 ? 3.152 -12.487 -21.457 1.00 84.12 293 ILE A N 1
ATOM 2373 C CA . ILE A 1 293 ? 4.145 -13.472 -21.878 1.00 84.12 293 ILE A CA 1
ATOM 2374 C C . ILE A 1 293 ? 3.694 -13.949 -23.253 1.00 84.12 293 ILE A C 1
ATOM 2376 O O . ILE A 1 293 ? 2.536 -14.340 -23.428 1.00 84.12 293 ILE A O 1
ATOM 2380 N N . THR A 1 294 ? 4.581 -13.867 -24.231 1.00 82.56 294 THR A N 1
ATOM 2381 C CA . THR A 1 294 ? 4.363 -14.353 -25.591 1.00 82.56 294 THR A CA 1
ATOM 2382 C C . THR A 1 294 ? 4.913 -15.770 -25.743 1.00 82.56 294 THR A C 1
ATOM 2384 O O . THR A 1 294 ? 5.517 -16.324 -24.827 1.00 82.56 294 THR A O 1
ATOM 2387 N N . ARG A 1 295 ? 4.680 -16.403 -26.898 1.00 80.00 295 ARG A N 1
ATOM 2388 C CA . ARG A 1 295 ? 5.274 -17.721 -27.170 1.00 80.00 295 ARG A CA 1
ATOM 2389 C C . ARG A 1 295 ? 6.796 -17.647 -27.246 1.00 80.00 295 ARG A C 1
ATOM 2391 O O . ARG A 1 295 ? 7.444 -18.558 -26.753 1.00 80.00 295 ARG A O 1
ATOM 2398 N N . ASP A 1 296 ? 7.329 -16.560 -27.793 1.00 85.19 296 ASP A N 1
ATOM 2399 C CA . ASP A 1 296 ? 8.770 -16.369 -27.964 1.00 85.19 296 ASP A CA 1
ATOM 2400 C C . ASP A 1 296 ? 9.491 -16.208 -26.616 1.00 85.19 296 ASP A C 1
ATOM 2402 O O . ASP A 1 296 ? 10.656 -16.561 -26.504 1.00 85.19 296 ASP A O 1
ATOM 2406 N N . ASP A 1 297 ? 8.787 -15.759 -25.568 1.00 82.81 297 ASP A N 1
ATOM 2407 C CA . ASP A 1 297 ? 9.328 -15.658 -24.203 1.00 82.81 297 ASP A CA 1
ATOM 2408 C C . ASP A 1 297 ? 9.424 -17.016 -23.474 1.00 82.81 297 ASP A C 1
ATOM 2410 O O . ASP A 1 297 ? 10.019 -17.102 -22.398 1.00 82.81 297 ASP A O 1
ATOM 2414 N N . LEU A 1 298 ? 8.777 -18.065 -23.999 1.00 76.25 298 LEU A N 1
ATOM 2415 C CA . LEU A 1 298 ? 8.724 -19.406 -23.397 1.00 76.25 298 LEU A CA 1
ATOM 2416 C C . LEU A 1 298 ? 9.644 -20.426 -24.084 1.00 76.25 298 LEU A C 1
ATOM 2418 O O . LEU A 1 298 ? 9.773 -21.541 -23.571 1.00 76.25 298 LEU A O 1
ATOM 2422 N N . LEU A 1 299 ? 10.208 -20.072 -25.241 1.00 65.88 299 LEU A N 1
ATOM 2423 C CA . LEU A 1 299 ? 11.080 -20.915 -26.064 1.00 65.88 299 LEU A CA 1
ATOM 2424 C C . LEU A 1 299 ? 12.555 -20.666 -25.731 1.00 65.88 299 LEU A C 1
ATOM 2426 O O . LEU A 1 299 ? 13.308 -21.665 -25.747 1.00 65.88 299 LEU A O 1
#

pLDDT: mean 78.92, std 20.59, range [23.86, 98.0]

Foldseek 3Di:
DVVVLVVLLVLVVVVVVPDDDDDDDDDDDDDDDDDDDDDDDDPCFLDPLDADPVPRHPAWDFPAWDDAPFDIWTWIAHPVPRDIDTLCPPCVVPNDALLLLLQLLLLVLLQDQLVRSQVVSCVVVVVTNDRDDSVNNVVSCVVCCVLLVSVSCSVVLNVPDDSVRQKDWAWAPQVHTDIKIFGLSLLVVVCSNDVVSVVCVVVSVLSVCCRPPPPSVLRHDDPPDDRNADPVRDDDPDDCPPPDDDDDDDSLVVLLSSQSSSDRDNVCSLVSSLSSCCRRPSPNGIDPRDDDDDPVNVD